Protein AF-A0A1H7VLI2-F1 (afdb_monomer_lite)

Sequence (285 aa):
MLERKILSSAELNAWLTSEIRKIDGCHECKLTWKYRLRDPGQHDGCNWSDLNLQLGEGADLDTAVKAAGEIERRAFKLFNLEDEAPASPQASTMEFHKYVRPRLLSTPVFQLDANLINAKQKLEAVNQLETWRDNGVICLVMSGIAHTEAQAGGGTGAEARRKKAASHIFTINEAGEAEEDDAYSKVEAILWGKATNDNQANDVEVVCEAIKWHAILITNDGGSNSQPGGILGNSKRLSEELGLQVLRPEEAVEFIRNKILERDGFNAQVTALTGKPVPEWTGQD

pLDDT: mean 77.8, std 17.25, range [31.3, 97.0]

Radius of gyration: 24.45 Å; chains: 1; bounding box: 67×46×58 Å

Foldseek 3Di:
DPDAAEDDQVRLQVQLQVQLCVFPLQVVKGKHFDDFDDDPDDDDDGDGDDIDIDGDPRRDPVSSVVSSVVSVLVNQVRHPDDPPPPPPPDVPDPPDPVQADDLAFPDAAAEEALVLLVPVCPDVLSVVVVVCVVVNNYHYAYEPVSLVVLQPDDDDCSVVSPVSSVPGHYDDDDPPPLVPDPQLCVLCCLQPNHDDDPVSSVQSVSLVVCLVRVHAYEDCFCVDPVRCRGDVVSQVVCCVVRVHHYDYSVRVSVVSVVSLVVSLVSQVVVCVVPVDDGPPCRPVD

Secondary structure (DSSP, 8-state):
---PBP--HHHHHHHHHHHHTTSTT-TT-EEEE----S-TTS-S----PPEEEEPPTT--HHHHHHHHHHHHHHHHHHB---S--S----SS--SSTTTSPPSS-SSPPEEEPHHHHTTTT--HHHHHHHHHHHTTSS-EEE-HHHHHHHHH--STTHHHHHHHHHTSEE--PPTTTTTSSHHHHHHHHHHTSS--SHHHHHHHHHHHHHHHTTPEEE--TT-STT-TTSTGGGHHHHHHHH---EE-HHHHHHHHHHHHHHHHHHHHHHHHHH-PPPPTTTT--

Structure (mmCIF, N/CA/C/O backbone):
data_AF-A0A1H7VLI2-F1
#
_entry.id   AF-A0A1H7VLI2-F1
#
loop_
_atom_site.group_PDB
_atom_site.id
_atom_site.type_symbol
_atom_site.label_atom_id
_atom_site.label_alt_id
_atom_site.label_comp_id
_atom_site.label_asym_id
_atom_site.label_entity_id
_atom_site.label_seq_id
_atom_site.pdbx_PDB_ins_code
_atom_site.Cartn_x
_atom_site.Cartn_y
_atom_site.Cartn_z
_atom_site.occupancy
_atom_site.B_iso_or_equiv
_atom_site.auth_seq_id
_atom_site.auth_comp_id
_atom_site.auth_asym_id
_atom_site.auth_atom_id
_atom_site.pdbx_PDB_model_num
ATOM 1 N N . MET A 1 1 ? -32.939 -31.228 23.062 1.00 54.84 1 MET A N 1
ATOM 2 C CA . MET A 1 1 ? -32.290 -30.161 22.272 1.00 54.84 1 MET A CA 1
ATOM 3 C C . MET A 1 1 ? -33.382 -29.488 21.462 1.00 54.84 1 MET A C 1
ATOM 5 O O . MET A 1 1 ? -34.216 -30.211 20.936 1.00 54.84 1 MET A O 1
ATOM 9 N N . LEU A 1 2 ? -33.460 -28.153 21.458 1.00 59.41 2 LEU A N 1
ATOM 10 C CA . LEU A 1 2 ? -34.379 -27.453 20.554 1.00 59.41 2 LEU A CA 1
ATOM 11 C C . LEU A 1 2 ? -33.921 -27.745 19.126 1.00 59.41 2 LEU A C 1
ATOM 13 O O . LEU A 1 2 ? -32.748 -27.557 18.811 1.00 59.41 2 LEU A O 1
ATOM 17 N N . GLU A 1 3 ? -34.822 -28.260 18.301 1.00 71.50 3 GLU A N 1
ATOM 18 C CA . GLU A 1 3 ? -34.533 -28.535 16.900 1.00 71.50 3 GLU A CA 1
ATOM 19 C C . GLU A 1 3 ? -34.343 -27.193 16.180 1.00 71.50 3 GLU A C 1
ATOM 21 O O . GLU A 1 3 ? -35.255 -26.364 16.128 1.00 71.50 3 GLU A O 1
ATOM 26 N N . ARG A 1 4 ? -33.119 -26.932 15.709 1.00 77.38 4 ARG A N 1
ATOM 27 C CA . ARG A 1 4 ? -32.781 -25.699 14.991 1.00 77.38 4 ARG A CA 1
ATOM 28 C C . ARG A 1 4 ? -33.454 -25.707 13.626 1.00 77.38 4 ARG A C 1
ATOM 30 O O . ARG A 1 4 ? -33.400 -26.702 12.906 1.00 77.38 4 ARG A O 1
ATOM 37 N N . LYS A 1 5 ? -34.053 -24.582 13.239 1.00 79.19 5 LYS A N 1
ATOM 38 C CA . LYS A 1 5 ? -34.682 -24.448 11.925 1.00 79.19 5 LYS A CA 1
ATOM 39 C C . LYS A 1 5 ? -33.608 -24.244 10.856 1.00 79.19 5 LYS A C 1
ATOM 41 O O . LYS A 1 5 ? -32.816 -23.310 10.936 1.00 79.19 5 LYS A O 1
ATOM 46 N N . ILE A 1 6 ? -33.615 -25.091 9.833 1.00 73.62 6 ILE A N 1
ATOM 47 C CA . ILE A 1 6 ? -32.758 -24.918 8.659 1.00 73.62 6 ILE A CA 1
ATOM 48 C C . ILE A 1 6 ? -33.330 -23.781 7.811 1.00 73.62 6 ILE A C 1
ATOM 50 O O . ILE A 1 6 ? -34.500 -23.831 7.429 1.00 73.62 6 ILE A O 1
ATOM 54 N N . LEU A 1 7 ? -32.519 -22.758 7.541 1.00 71.88 7 LEU A N 1
ATOM 55 C CA . LEU A 1 7 ? -32.871 -21.648 6.655 1.00 71.88 7 LEU A CA 1
ATOM 56 C C . LEU A 1 7 ? -31.901 -21.564 5.476 1.00 71.88 7 LEU A C 1
ATOM 58 O O . LEU A 1 7 ? -30.697 -21.776 5.618 1.00 71.88 7 LEU A O 1
ATOM 62 N N . SER A 1 8 ? -32.418 -21.176 4.312 1.00 75.44 8 SER A N 1
ATOM 63 C CA . SER A 1 8 ? -31.593 -20.654 3.225 1.00 75.44 8 SER A CA 1
ATOM 64 C C . SER A 1 8 ? -31.010 -19.282 3.591 1.00 75.44 8 SER A C 1
ATOM 66 O O . SER A 1 8 ? -31.530 -18.562 4.445 1.00 75.44 8 SER A O 1
ATOM 68 N N . SER A 1 9 ? -29.948 -18.866 2.895 1.00 73.44 9 SER A N 1
ATOM 69 C CA . SER A 1 9 ? -29.348 -17.536 3.088 1.00 73.44 9 SER A CA 1
ATOM 70 C C . SER A 1 9 ? -30.354 -16.396 2.869 1.00 73.44 9 SER A C 1
ATOM 72 O O . SER A 1 9 ? -30.354 -15.413 3.609 1.00 73.44 9 SER A O 1
ATOM 74 N N . ALA A 1 10 ? -31.250 -16.539 1.887 1.00 79.00 10 ALA A N 1
ATOM 75 C CA . ALA A 1 10 ? -32.292 -15.554 1.620 1.00 79.00 10 ALA A CA 1
ATOM 76 C C . ALA A 1 10 ? -33.285 -15.448 2.787 1.00 79.00 10 ALA A C 1
ATOM 78 O O . ALA A 1 10 ? -33.623 -14.341 3.203 1.00 79.00 10 ALA A O 1
ATOM 79 N N . GLU A 1 11 ? -33.702 -16.582 3.354 1.00 81.88 11 GLU A N 1
ATOM 80 C CA . GLU A 1 11 ? -34.608 -16.614 4.505 1.00 81.88 11 GLU A CA 1
ATOM 81 C C . GLU A 1 11 ? -33.950 -16.061 5.772 1.00 81.88 11 GLU A C 1
ATOM 83 O O . GLU A 1 11 ? -34.589 -15.309 6.509 1.00 81.88 11 GLU A O 1
ATOM 88 N N . LEU A 1 12 ? -32.668 -16.367 6.004 1.00 84.62 12 LEU A N 1
ATOM 89 C CA . LEU A 1 12 ? -31.908 -15.808 7.121 1.00 84.62 12 LEU A CA 1
ATOM 90 C C . LEU A 1 12 ? -31.774 -14.285 6.992 1.00 84.62 12 LEU A C 1
ATOM 92 O O . LEU A 1 12 ? -32.080 -13.560 7.934 1.00 84.62 12 LEU A O 1
ATOM 96 N N . ASN A 1 13 ? -31.386 -13.781 5.820 1.00 87.19 13 ASN A N 1
ATOM 97 C CA . ASN A 1 13 ? -31.258 -12.343 5.574 1.00 87.19 13 ASN A CA 1
ATOM 98 C C . ASN A 1 13 ? -32.596 -11.607 5.693 1.00 87.19 13 ASN A C 1
ATOM 100 O O . ASN A 1 13 ? -32.652 -10.511 6.257 1.00 87.19 13 ASN A O 1
ATOM 104 N N . ALA A 1 14 ? -33.680 -12.214 5.203 1.00 89.19 14 ALA A N 1
ATOM 105 C CA . ALA A 1 14 ? -35.025 -11.680 5.372 1.00 89.19 14 ALA A CA 1
ATOM 106 C C . ALA A 1 14 ? -35.408 -11.609 6.857 1.00 89.19 14 ALA A C 1
ATOM 108 O O . ALA A 1 14 ? -35.919 -10.584 7.308 1.00 89.19 14 ALA A O 1
ATOM 109 N N . TRP A 1 15 ? -35.104 -12.655 7.631 1.00 93.75 15 TRP A N 1
ATOM 110 C CA . TRP A 1 15 ? -35.356 -12.678 9.068 1.00 93.75 15 TRP A CA 1
ATOM 111 C C . TRP A 1 15 ? -34.541 -11.609 9.808 1.00 93.75 15 TRP A C 1
ATOM 113 O O . TRP A 1 15 ? -35.134 -10.780 10.495 1.00 93.75 15 TRP A O 1
ATOM 123 N N . LEU A 1 16 ? -33.222 -11.549 9.600 1.00 91.19 16 LEU A N 1
ATOM 124 C CA . LEU A 1 16 ? -32.324 -10.558 10.212 1.00 91.19 16 LEU A CA 1
ATOM 125 C C . LEU A 1 16 ? -32.785 -9.123 9.932 1.00 91.19 16 LEU A C 1
ATOM 127 O O . LEU A 1 16 ? -32.893 -8.305 10.845 1.00 91.19 16 LEU A O 1
ATOM 131 N N . THR A 1 17 ? -33.122 -8.834 8.673 1.00 93.56 17 THR A N 1
ATOM 132 C CA . THR A 1 17 ? -33.646 -7.525 8.269 1.00 93.56 17 THR A CA 1
ATOM 133 C C . THR A 1 17 ? -35.020 -7.247 8.887 1.00 93.56 17 THR A C 1
ATOM 135 O O . THR A 1 17 ? -35.299 -6.118 9.276 1.00 93.56 17 THR A O 1
ATOM 138 N N . SER A 1 18 ? -35.887 -8.251 9.028 1.00 95.31 18 SER A N 1
ATOM 139 C CA . SER A 1 18 ? -37.180 -8.061 9.695 1.00 95.31 18 SER A CA 1
ATOM 140 C C . SER A 1 18 ? -37.033 -7.779 11.191 1.00 95.31 18 SER A C 1
ATOM 142 O O . SER A 1 18 ? -37.809 -7.002 11.737 1.00 95.31 18 SER A O 1
ATOM 144 N N . GLU A 1 19 ? -36.039 -8.376 11.853 1.00 96.50 19 GLU A N 1
ATOM 145 C CA . GLU A 1 19 ? -35.802 -8.175 13.280 1.00 96.50 19 GLU A CA 1
ATOM 146 C C . GLU A 1 19 ? -35.207 -6.798 13.567 1.00 96.50 19 GLU A C 1
ATOM 148 O O . GLU A 1 19 ? -35.685 -6.125 14.476 1.00 96.50 19 GLU A O 1
ATOM 153 N N . ILE A 1 20 ? -34.229 -6.334 12.775 1.00 92.62 20 ILE A N 1
ATOM 154 C CA . ILE A 1 20 ? -33.605 -5.023 13.023 1.00 92.62 20 ILE A CA 1
ATOM 155 C C . ILE A 1 20 ? -34.607 -3.878 12.834 1.00 92.62 20 ILE A C 1
ATOM 157 O O . ILE A 1 20 ? -34.568 -2.895 13.563 1.00 92.62 20 ILE A O 1
ATOM 161 N N . ARG A 1 21 ? -35.582 -4.039 11.931 1.00 95.38 21 ARG A N 1
ATOM 162 C CA . ARG A 1 21 ? -36.627 -3.037 11.667 1.00 95.38 21 ARG A CA 1
ATOM 163 C C . ARG A 1 21 ? -37.686 -2.915 12.760 1.00 95.38 21 ARG A C 1
ATOM 165 O O . ARG A 1 21 ? -38.437 -1.940 12.764 1.00 95.38 21 ARG A O 1
ATOM 172 N N . LYS A 1 22 ? -37.757 -3.889 13.676 1.00 95.12 22 LYS A N 1
ATOM 173 C CA . LYS A 1 22 ? -38.629 -3.833 14.863 1.00 95.12 22 LYS A CA 1
ATOM 174 C C . LYS A 1 22 ? -38.063 -2.931 15.958 1.00 95.12 22 LYS A C 1
ATOM 176 O O . LYS A 1 22 ? -38.782 -2.622 16.902 1.00 95.12 22 LYS A O 1
ATOM 181 N N . ILE A 1 23 ? -36.793 -2.548 15.852 1.00 93.44 23 ILE A N 1
ATOM 182 C CA . ILE A 1 23 ? -36.127 -1.667 16.807 1.00 93.44 23 ILE A CA 1
ATOM 183 C C . ILE A 1 23 ? -36.492 -0.224 16.470 1.00 93.44 23 ILE A C 1
ATOM 185 O O . ILE A 1 23 ? -36.466 0.173 15.301 1.00 93.44 23 ILE A O 1
ATOM 189 N N . ASP A 1 24 ? -36.857 0.541 17.495 1.00 91.56 24 ASP A N 1
ATOM 190 C CA . ASP A 1 24 ? -37.207 1.951 17.350 1.00 91.56 24 ASP A CA 1
ATOM 191 C C . ASP A 1 24 ? -36.040 2.731 16.725 1.00 91.56 24 ASP A C 1
ATOM 193 O O . ASP A 1 24 ? -34.877 2.516 17.074 1.00 91.56 24 ASP A O 1
ATOM 197 N N . GLY A 1 25 ? -36.334 3.564 15.726 1.00 89.69 25 GLY A N 1
ATOM 198 C CA . GLY A 1 25 ? -35.312 4.283 14.958 1.00 89.69 25 GLY A CA 1
ATOM 199 C C . GLY A 1 25 ? -34.512 3.440 13.950 1.00 89.69 25 GLY A C 1
ATOM 200 O O . GLY A 1 25 ? -33.612 3.968 13.308 1.00 89.69 25 GLY A O 1
ATOM 201 N N . CYS A 1 26 ? -34.826 2.151 13.759 1.00 90.50 26 CYS A N 1
ATOM 202 C CA . CYS A 1 26 ? -34.131 1.268 12.805 1.00 90.50 26 CYS A CA 1
ATOM 203 C C . CYS A 1 26 ? -35.024 0.763 11.656 1.00 90.50 26 CYS A C 1
ATOM 205 O O . CYS A 1 26 ? -34.702 -0.230 11.003 1.00 90.50 26 CYS A O 1
ATOM 207 N N . HIS A 1 27 ? -36.154 1.419 11.384 1.00 93.38 27 HIS A N 1
ATOM 208 C CA . HIS A 1 27 ? -37.167 0.942 10.425 1.00 93.38 27 HIS A CA 1
ATOM 209 C C . HIS A 1 27 ? -36.656 0.815 8.982 1.00 93.38 27 HIS A C 1
ATOM 211 O O . HIS A 1 27 ? -37.140 -0.020 8.215 1.00 93.38 27 HIS A O 1
ATOM 217 N N . GLU A 1 28 ? -35.651 1.612 8.630 1.00 91.62 28 GLU A N 1
ATOM 218 C CA . GLU A 1 28 ? -34.987 1.581 7.327 1.00 91.62 28 GLU A CA 1
ATOM 219 C C . GLU A 1 28 ? -33.667 0.798 7.340 1.00 91.62 28 GLU A C 1
ATOM 221 O O . GLU A 1 28 ? -33.091 0.542 6.281 1.00 91.62 28 GLU A O 1
ATOM 226 N N . CYS A 1 29 ? -33.207 0.347 8.511 1.00 89.94 29 CYS A N 1
ATOM 227 C CA . CYS A 1 29 ? -31.996 -0.453 8.611 1.00 89.94 29 CYS A CA 1
ATOM 228 C C . CYS A 1 29 ? -32.158 -1.785 7.872 1.00 89.94 29 CYS A C 1
ATOM 230 O O . CYS A 1 29 ? -33.244 -2.378 7.771 1.00 89.94 29 CYS A O 1
ATOM 232 N N . LYS A 1 30 ? -31.032 -2.283 7.370 1.00 92.38 30 LYS A N 1
ATOM 233 C CA . LYS A 1 30 ? -30.931 -3.590 6.735 1.00 92.38 30 LYS A CA 1
ATOM 234 C C . LYS A 1 30 ? -29.785 -4.357 7.371 1.00 92.38 30 LYS A C 1
ATOM 236 O O . LYS A 1 30 ? -28.648 -3.897 7.381 1.00 92.38 30 LYS A O 1
ATOM 241 N N . LEU A 1 31 ? -30.097 -5.538 7.890 1.00 88.44 31 LEU A N 1
ATOM 242 C CA . LEU A 1 31 ? -29.123 -6.432 8.498 1.00 88.44 31 LEU A CA 1
ATOM 243 C C . LEU A 1 31 ? -29.010 -7.677 7.627 1.00 88.44 31 LEU A C 1
ATOM 245 O O . LEU A 1 31 ? -29.985 -8.399 7.419 1.00 88.44 31 LEU A O 1
ATOM 249 N N . THR A 1 32 ? -27.821 -7.889 7.079 1.00 86.62 32 THR A N 1
ATOM 250 C CA . THR A 1 32 ? -27.519 -8.999 6.172 1.00 86.62 32 THR A CA 1
ATOM 251 C C . THR A 1 32 ? -26.293 -9.745 6.650 1.00 86.62 32 THR A C 1
ATOM 253 O O . THR A 1 32 ? -25.378 -9.144 7.195 1.00 86.62 32 THR A O 1
ATOM 256 N N . TRP A 1 33 ? -26.250 -11.042 6.406 1.00 81.69 33 TRP A N 1
ATOM 257 C CA . TRP A 1 33 ? -25.068 -11.862 6.599 1.00 81.69 33 TRP A CA 1
ATOM 258 C C . TRP A 1 33 ? -24.247 -11.859 5.306 1.00 81.69 33 TRP A C 1
ATOM 260 O O . TRP A 1 33 ? -24.781 -12.191 4.241 1.00 81.69 33 TRP A O 1
ATOM 270 N N . LYS A 1 34 ? -22.975 -11.445 5.359 1.00 63.56 34 LYS A N 1
ATOM 271 C CA . LYS A 1 34 ? -22.103 -11.417 4.174 1.00 63.56 34 LYS A CA 1
ATOM 272 C C . LYS A 1 34 ? -21.286 -12.714 4.097 1.00 63.56 34 LYS A C 1
ATOM 274 O O . LYS A 1 34 ? -20.601 -13.055 5.047 1.00 63.56 34 LYS A O 1
ATOM 279 N N . TYR A 1 35 ? -21.342 -13.352 2.925 1.00 51.31 35 TYR A N 1
ATOM 280 C CA . TYR A 1 35 ? -20.516 -14.463 2.418 1.00 51.31 35 TYR A CA 1
ATOM 281 C C . TYR A 1 35 ? -20.670 -15.883 2.996 1.00 51.31 35 TYR A C 1
ATOM 283 O O . TYR A 1 35 ? -20.994 -16.117 4.155 1.00 51.31 35 TYR A O 1
ATOM 291 N N . ARG A 1 36 ? -20.394 -16.830 2.087 1.00 44.16 36 ARG A N 1
ATOM 292 C CA . ARG A 1 36 ? -20.204 -18.277 2.241 1.00 44.16 36 ARG A CA 1
ATOM 293 C C . ARG A 1 36 ? -18.863 -18.578 1.555 1.00 44.16 36 ARG A C 1
ATOM 295 O O . ARG A 1 36 ? -18.740 -18.252 0.374 1.00 44.16 36 ARG A O 1
ATOM 302 N N . LEU A 1 37 ? -17.869 -19.151 2.240 1.00 31.30 37 LEU A N 1
ATOM 303 C CA . LEU A 1 37 ? -16.636 -19.614 1.583 1.00 31.30 37 LEU A CA 1
ATOM 304 C C . LEU A 1 37 ? -16.699 -21.128 1.290 1.00 31.30 37 LEU A C 1
ATOM 306 O O . LEU A 1 37 ? -16.617 -21.939 2.198 1.00 31.30 37 LEU A O 1
ATOM 310 N N . ARG A 1 38 ? -16.836 -21.403 -0.019 1.00 35.38 38 ARG A N 1
ATOM 311 C CA . ARG A 1 38 ? -16.518 -22.569 -0.885 1.00 35.38 38 ARG A CA 1
ATOM 312 C C . ARG A 1 38 ? -17.050 -24.002 -0.633 1.00 35.38 38 ARG A C 1
ATOM 314 O O . ARG A 1 38 ? -17.116 -24.505 0.472 1.00 35.38 38 ARG A O 1
ATOM 321 N N . ASP A 1 39 ? -17.372 -24.585 -1.798 1.00 32.56 39 ASP A N 1
ATOM 322 C CA . ASP A 1 39 ? -17.581 -25.961 -2.296 1.00 32.56 39 ASP A CA 1
ATOM 323 C C . ASP A 1 39 ? -18.177 -27.073 -1.395 1.00 32.56 39 ASP A C 1
ATOM 325 O O . ASP A 1 39 ? -17.632 -27.383 -0.339 1.00 32.56 39 ASP A O 1
ATOM 329 N N . PRO A 1 40 ? -19.245 -27.780 -1.836 1.00 41.12 40 PRO A N 1
ATOM 330 C CA . PRO A 1 40 ? -20.029 -28.722 -1.026 1.00 41.12 40 PRO A CA 1
ATOM 331 C C . PRO A 1 40 ? -19.365 -30.101 -0.826 1.00 41.12 40 PRO A C 1
ATOM 333 O O . PRO A 1 40 ? -20.058 -31.086 -0.583 1.00 41.12 40 PRO A O 1
ATOM 336 N N . GLY A 1 41 ? -18.043 -30.202 -0.989 1.00 42.38 41 GLY A N 1
ATOM 337 C CA . GLY A 1 41 ? -17.390 -31.471 -1.299 1.00 42.38 41 GLY A CA 1
ATOM 338 C C . GLY A 1 41 ? -16.652 -32.198 -0.177 1.00 42.38 41 GLY A C 1
ATOM 339 O O . GLY A 1 41 ? -16.568 -33.420 -0.272 1.00 42.38 41 GLY A O 1
ATOM 340 N N . GLN A 1 42 ? -16.050 -31.524 0.817 1.00 35.47 42 GLN A N 1
ATOM 341 C CA . GLN A 1 42 ? -14.934 -32.188 1.521 1.00 35.47 42 GLN A CA 1
ATOM 342 C C . GLN A 1 42 ? -14.833 -32.144 3.049 1.00 35.47 42 GLN A C 1
ATOM 344 O O . GLN A 1 42 ? -14.184 -33.053 3.556 1.00 35.47 42 GLN A O 1
ATOM 349 N N . HIS A 1 43 ? -15.459 -31.246 3.818 1.00 35.19 43 HIS A N 1
ATOM 350 C CA . HIS A 1 43 ? -15.280 -31.264 5.284 1.00 35.19 43 HIS A CA 1
ATOM 351 C C . HIS A 1 43 ? -16.508 -30.753 6.061 1.00 35.19 43 HIS A C 1
ATOM 353 O O . HIS A 1 43 ? -17.091 -29.734 5.699 1.00 35.19 43 HIS A O 1
ATOM 359 N N . ASP A 1 44 ? -16.873 -31.460 7.139 1.00 42.34 44 ASP A N 1
ATOM 360 C CA . ASP A 1 44 ? -17.876 -31.046 8.132 1.00 42.34 44 ASP A CA 1
ATOM 361 C C . ASP A 1 44 ? -17.284 -29.946 9.034 1.00 42.34 44 ASP A C 1
ATOM 363 O O . ASP A 1 44 ? -16.642 -30.230 10.045 1.00 42.34 44 ASP A O 1
ATOM 367 N N . GLY A 1 45 ? -17.450 -28.686 8.631 1.00 33.84 45 GLY A N 1
ATOM 368 C CA . GLY A 1 45 ? -17.078 -27.503 9.414 1.00 33.84 45 GLY A CA 1
ATOM 369 C C . GLY A 1 45 ? -17.002 -26.252 8.538 1.00 33.84 45 GLY A C 1
ATOM 370 O O . GLY A 1 45 ? -16.241 -26.212 7.572 1.00 33.84 45 GLY A O 1
ATOM 371 N N . CYS A 1 46 ? -17.804 -25.236 8.845 1.00 36.41 46 CYS A N 1
ATOM 372 C CA . CYS A 1 46 ? -17.969 -24.026 8.049 1.00 36.41 46 CYS A CA 1
ATOM 373 C C . CYS A 1 46 ? -17.358 -22.800 8.746 1.00 36.41 46 CYS A C 1
ATOM 375 O O . CYS A 1 46 ? -17.760 -22.412 9.837 1.00 36.41 46 CYS A O 1
ATOM 377 N N . ASN A 1 47 ? -16.463 -22.095 8.052 1.00 35.66 47 ASN A N 1
ATOM 378 C CA . ASN A 1 47 ? -16.002 -20.768 8.468 1.00 35.66 47 ASN A CA 1
ATOM 379 C C . ASN A 1 47 ? -16.978 -19.687 7.954 1.00 35.66 47 ASN A C 1
ATOM 381 O O . ASN A 1 47 ? -17.179 -19.557 6.742 1.00 35.66 47 ASN A O 1
ATOM 385 N N . TRP A 1 48 ? -17.566 -18.898 8.862 1.00 51.00 48 TRP A N 1
ATOM 386 C CA . TRP A 1 48 ? -18.564 -17.849 8.576 1.00 51.00 48 TRP A CA 1
ATOM 387 C C . TRP A 1 48 ? -18.027 -16.444 8.926 1.00 51.00 48 TRP A C 1
ATOM 389 O O . TRP A 1 48 ? -17.351 -16.292 9.939 1.00 51.00 48 TRP A O 1
ATOM 399 N N . SER A 1 49 ? -18.327 -15.414 8.116 1.00 53.81 49 SER A N 1
ATOM 400 C CA . SER A 1 49 ? -17.922 -14.006 8.350 1.00 53.81 49 SER A CA 1
ATOM 401 C C . SER A 1 49 ? -19.026 -13.118 8.950 1.00 53.81 49 SER A C 1
ATOM 403 O O . SER A 1 49 ? -20.193 -13.499 8.942 1.00 53.81 49 SER A O 1
ATOM 405 N N . ASP A 1 50 ? -18.630 -11.932 9.435 1.00 63.59 50 ASP A N 1
ATOM 406 C CA . ASP A 1 50 ? -19.422 -10.954 10.203 1.00 63.59 50 ASP A CA 1
ATOM 407 C C . ASP A 1 50 ? -20.740 -10.464 9.554 1.00 63.59 50 ASP A C 1
ATOM 409 O O . ASP A 1 50 ? -20.917 -10.420 8.328 1.00 63.59 50 ASP A O 1
ATOM 413 N N . LEU A 1 51 ? -21.656 -9.985 10.408 1.00 76.44 51 LEU A N 1
ATOM 414 C CA . LEU A 1 51 ? -22.868 -9.258 10.021 1.00 76.44 51 LEU A CA 1
ATOM 415 C C . LEU A 1 51 ? -22.564 -7.929 9.311 1.00 76.44 51 LEU A C 1
ATOM 417 O O . LEU A 1 51 ? -21.775 -7.103 9.762 1.00 76.44 51 LEU A O 1
ATOM 421 N N . ASN A 1 52 ? -23.304 -7.670 8.238 1.00 82.69 52 ASN A N 1
ATOM 422 C CA . ASN A 1 52 ? -23.322 -6.408 7.515 1.00 82.69 52 ASN A CA 1
ATOM 423 C C . ASN A 1 52 ? -24.594 -5.620 7.861 1.00 82.69 52 ASN A C 1
ATOM 425 O O . ASN A 1 52 ? -25.691 -5.950 7.392 1.00 82.69 52 ASN A O 1
ATOM 429 N N . LEU A 1 53 ? -24.424 -4.570 8.666 1.00 86.38 53 LEU A N 1
ATOM 430 C CA . LEU A 1 53 ? -25.463 -3.610 9.031 1.00 86.38 53 LEU A CA 1
ATOM 431 C C . LEU A 1 53 ? -25.390 -2.384 8.113 1.00 86.38 53 LEU A C 1
ATOM 433 O O . LEU A 1 53 ? -24.387 -1.676 8.084 1.00 86.38 53 LEU A O 1
ATOM 437 N N . GLN A 1 54 ? -26.475 -2.115 7.397 1.00 87.50 54 GLN A N 1
ATOM 438 C CA . GLN A 1 54 ? -26.699 -0.866 6.676 1.00 87.50 54 GLN A CA 1
ATOM 439 C C . GLN A 1 54 ? -27.691 -0.024 7.474 1.00 87.50 54 GLN A C 1
ATOM 441 O O . GLN A 1 54 ? -28.794 -0.488 7.779 1.00 87.50 54 GLN A O 1
ATOM 446 N N . LEU A 1 55 ? -27.284 1.194 7.825 1.00 84.12 55 LEU A N 1
ATOM 447 C CA . LEU A 1 55 ? -28.126 2.138 8.549 1.00 84.12 55 LEU A CA 1
ATOM 448 C C . LEU A 1 55 ? -29.130 2.807 7.610 1.00 84.12 55 LEU A C 1
ATOM 450 O O . LEU A 1 55 ? -28.799 3.128 6.469 1.00 84.12 55 LEU A O 1
ATOM 454 N N . GLY A 1 56 ? -30.342 3.005 8.118 1.00 83.44 56 GLY A N 1
ATOM 455 C CA . GLY A 1 56 ? -31.361 3.843 7.495 1.00 83.44 56 GLY A CA 1
ATOM 456 C C . GLY A 1 56 ? -31.151 5.332 7.773 1.00 83.44 56 GLY A C 1
ATOM 457 O O . GLY A 1 56 ? -30.317 5.699 8.607 1.00 83.44 56 GLY A O 1
ATOM 458 N N . GLU A 1 57 ? -31.916 6.193 7.102 1.00 82.50 57 GLU A N 1
ATOM 459 C CA . GLU A 1 57 ? -31.829 7.635 7.330 1.00 82.50 57 GLU A CA 1
ATOM 460 C C . GLU A 1 57 ? -32.296 7.973 8.757 1.00 82.50 57 GLU A C 1
ATOM 462 O O . GLU A 1 57 ? -33.353 7.539 9.211 1.00 82.50 57 GLU A O 1
ATOM 467 N N . GLY A 1 58 ? -31.466 8.705 9.509 1.00 80.88 58 GLY A N 1
ATOM 468 C CA . GLY A 1 58 ? -31.762 9.076 10.898 1.00 80.88 58 GLY A CA 1
ATOM 469 C C . GLY A 1 58 ? -31.603 7.954 11.933 1.00 80.88 58 GLY A C 1
ATOM 470 O O . GLY A 1 58 ? -31.911 8.180 13.103 1.00 80.88 58 GLY A O 1
ATOM 471 N N . ALA A 1 59 ? -31.106 6.774 11.546 1.00 83.81 59 ALA A N 1
ATOM 472 C CA . ALA A 1 59 ? -30.845 5.694 12.490 1.00 83.81 59 ALA A CA 1
ATOM 473 C C . ALA A 1 59 ? -29.649 6.011 13.404 1.00 83.81 59 ALA A C 1
ATOM 475 O O . ALA A 1 59 ? -28.559 6.350 12.935 1.00 83.81 59 ALA A O 1
ATOM 476 N N . ASP A 1 60 ? -29.836 5.842 14.714 1.00 89.06 60 ASP A N 1
ATOM 477 C CA . ASP A 1 60 ? -28.750 5.944 15.687 1.00 89.06 60 ASP A CA 1
ATOM 478 C C . ASP A 1 60 ? -27.816 4.727 15.582 1.00 89.06 60 ASP A C 1
ATOM 480 O O . ASP A 1 60 ? -28.231 3.575 15.749 1.00 89.06 60 ASP A O 1
ATOM 484 N N . LEU A 1 61 ? -26.536 4.986 15.302 1.00 74.75 61 LEU A N 1
ATOM 485 C CA . LEU A 1 61 ? -25.536 3.945 15.059 1.00 74.75 61 LEU A CA 1
ATOM 486 C C . LEU A 1 61 ? -25.346 3.032 16.279 1.00 74.75 61 LEU A C 1
ATOM 488 O O . LEU A 1 61 ? -25.230 1.819 16.110 1.00 74.75 61 LEU A O 1
ATOM 492 N N . ASP A 1 62 ? -25.311 3.584 17.493 1.00 76.25 62 ASP A N 1
ATOM 493 C CA . ASP A 1 62 ? -25.067 2.802 18.712 1.00 76.25 62 ASP A CA 1
ATOM 494 C C . ASP A 1 62 ? -26.239 1.854 19.003 1.00 76.25 62 ASP A C 1
ATOM 496 O O . ASP A 1 62 ? -26.046 0.657 19.243 1.00 76.25 62 ASP A O 1
ATOM 500 N N . THR A 1 63 ? -27.463 2.364 18.877 1.00 78.75 63 THR A N 1
ATOM 501 C CA . THR A 1 63 ? -28.702 1.596 19.018 1.00 78.75 63 THR A CA 1
ATOM 502 C C . THR A 1 63 ? -28.775 0.474 17.982 1.00 78.75 63 THR A C 1
ATOM 504 O O . THR A 1 63 ? -29.011 -0.685 18.337 1.00 78.75 63 THR A O 1
ATOM 507 N N . ALA A 1 64 ? -28.501 0.778 16.710 1.00 78.81 64 ALA A N 1
ATOM 508 C CA . ALA A 1 64 ? -28.560 -0.201 15.628 1.00 78.81 64 ALA A CA 1
ATOM 509 C C . ALA A 1 64 ? -27.489 -1.299 15.765 1.00 78.81 64 ALA A C 1
ATOM 511 O O . ALA A 1 64 ? -27.772 -2.477 15.534 1.00 78.81 64 ALA A O 1
ATOM 512 N N . VAL A 1 65 ? -26.270 -0.947 16.190 1.00 76.31 65 VAL A N 1
ATOM 513 C CA . VAL A 1 65 ? -25.178 -1.910 16.414 1.00 76.31 65 VAL A CA 1
ATOM 514 C C . VAL A 1 65 ? -25.478 -2.832 17.596 1.00 76.31 65 VAL A C 1
ATOM 516 O O . VAL A 1 65 ? -25.287 -4.046 17.483 1.00 76.31 65 VAL A O 1
ATOM 519 N N . LYS A 1 66 ? -25.980 -2.292 18.714 1.00 81.12 66 LYS A N 1
ATOM 520 C CA . LYS A 1 66 ? -26.380 -3.099 19.880 1.00 81.12 66 LYS A CA 1
ATOM 521 C C . LYS A 1 66 ? -27.484 -4.087 19.517 1.00 81.12 66 LYS A C 1
ATOM 523 O O . LYS A 1 66 ? -27.366 -5.277 19.815 1.00 81.12 66 LYS A O 1
ATOM 528 N N . ALA A 1 67 ? -28.508 -3.613 18.812 1.00 84.81 67 ALA A N 1
ATOM 529 C CA . ALA A 1 67 ? -29.601 -4.455 18.355 1.00 84.81 67 ALA A CA 1
ATOM 530 C C . ALA A 1 67 ? -29.140 -5.552 17.385 1.00 84.81 67 ALA A C 1
ATOM 532 O O . ALA A 1 67 ? -29.543 -6.706 17.533 1.00 84.81 67 ALA A O 1
ATOM 533 N N . ALA A 1 68 ? -28.262 -5.230 16.429 1.00 83.31 68 ALA A N 1
ATOM 534 C CA . ALA A 1 68 ? -27.719 -6.212 15.495 1.00 83.31 68 ALA A CA 1
ATOM 535 C C . ALA A 1 68 ? -27.027 -7.381 16.223 1.00 83.31 68 ALA A C 1
ATOM 537 O O . ALA A 1 68 ? -27.306 -8.537 15.907 1.00 83.31 68 ALA A O 1
ATOM 538 N N . GLY A 1 69 ? -26.218 -7.104 17.254 1.00 79.81 69 GLY A N 1
ATOM 539 C CA . GLY A 1 69 ? -25.552 -8.146 18.052 1.00 79.81 69 GLY A CA 1
ATOM 540 C C . GLY A 1 69 ? -26.495 -8.975 18.941 1.00 79.81 69 GLY A C 1
ATOM 541 O O . GLY A 1 69 ? -26.208 -10.122 19.290 1.00 79.81 69 GLY A O 1
ATOM 542 N N . GLU A 1 70 ? -27.650 -8.441 19.341 1.00 84.25 70 GLU A N 1
ATOM 543 C CA . GLU A 1 70 ? -28.686 -9.229 20.029 1.00 84.25 70 GLU A CA 1
ATOM 544 C C . GLU A 1 70 ? -29.451 -10.144 19.072 1.00 84.25 70 GLU A C 1
ATOM 546 O O . GLU A 1 70 ? -29.708 -11.310 19.391 1.00 84.25 70 GLU A O 1
ATOM 551 N N . ILE A 1 71 ? -29.783 -9.630 17.889 1.00 87.25 71 ILE A N 1
ATOM 552 C CA . ILE A 1 71 ? -30.443 -10.379 16.818 1.00 87.25 71 ILE A CA 1
ATOM 553 C C . ILE A 1 71 ? -29.552 -11.535 16.359 1.00 87.25 71 ILE A C 1
ATOM 555 O O . ILE A 1 71 ? -30.037 -12.657 16.214 1.00 87.25 71 ILE A O 1
ATOM 559 N N . GLU A 1 72 ? -28.250 -11.294 16.224 1.00 85.31 72 GLU A N 1
ATOM 560 C CA . GLU A 1 72 ? -27.241 -12.313 15.934 1.00 85.31 72 GLU A CA 1
ATOM 561 C C . GLU A 1 72 ? -27.277 -13.468 16.938 1.00 85.31 72 GLU A C 1
ATOM 563 O O . GLU A 1 72 ? -27.485 -14.627 16.577 1.00 85.31 72 GLU A O 1
ATOM 568 N N . ARG A 1 73 ? -27.165 -13.151 18.234 1.00 82.25 73 ARG A N 1
ATOM 569 C CA . ARG A 1 73 ? -27.189 -14.149 19.314 1.00 82.25 73 ARG A CA 1
ATOM 570 C C . ARG A 1 73 ? -28.488 -14.953 19.340 1.00 82.25 73 ARG A C 1
ATOM 572 O O . ARG A 1 73 ? -28.488 -16.107 19.768 1.00 82.25 73 ARG A O 1
ATOM 579 N N . ARG A 1 74 ? -29.604 -14.360 18.904 1.00 87.50 74 ARG A N 1
ATOM 580 C CA . ARG A 1 74 ? -30.885 -15.063 18.740 1.00 87.50 74 ARG A CA 1
ATOM 581 C C . ARG A 1 74 ? -30.874 -15.969 17.509 1.00 87.50 74 ARG A C 1
ATOM 583 O O . ARG A 1 74 ? -31.345 -17.098 17.618 1.00 87.50 74 ARG A O 1
ATOM 590 N N . ALA A 1 75 ? -30.305 -15.523 16.390 1.00 84.12 75 ALA A N 1
ATOM 591 C CA . ALA A 1 75 ? -30.167 -16.326 15.177 1.00 84.12 75 ALA A CA 1
ATOM 592 C C . ALA A 1 75 ? -29.397 -17.632 15.448 1.00 84.12 75 ALA A C 1
ATOM 594 O O . ALA A 1 75 ? -29.884 -18.701 15.086 1.00 84.12 75 ALA A O 1
ATOM 595 N N . PHE A 1 76 ? -28.280 -17.568 16.187 1.00 79.50 76 PHE A N 1
ATOM 596 C CA . PHE A 1 76 ? -27.470 -18.743 16.565 1.00 79.50 76 PHE A CA 1
ATOM 597 C C . PHE A 1 76 ? -28.222 -19.788 17.401 1.00 79.50 76 PHE A C 1
ATOM 599 O O . PHE A 1 76 ? -27.883 -20.969 17.379 1.00 79.50 76 PHE A O 1
ATOM 606 N N . LYS A 1 77 ? -29.250 -19.372 18.150 1.00 81.38 77 LYS A N 1
ATOM 607 C CA . LYS A 1 77 ? -30.081 -20.286 18.951 1.00 81.38 77 LYS A CA 1
ATOM 608 C C . LYS A 1 77 ? -31.218 -20.909 18.147 1.00 81.38 77 LYS A C 1
ATOM 610 O O . LYS A 1 77 ? -31.682 -21.989 18.499 1.00 81.38 77 LYS A O 1
ATOM 615 N N . LEU A 1 78 ? -31.711 -20.201 17.131 1.00 81.69 78 LEU A N 1
ATOM 616 C CA . LEU A 1 78 ? -32.922 -20.561 16.393 1.00 81.69 78 LEU A CA 1
ATOM 617 C C . LEU A 1 78 ? -32.634 -21.321 15.098 1.00 81.69 78 LEU A C 1
ATOM 619 O O . LEU A 1 78 ? -33.469 -22.123 14.675 1.00 81.69 78 LEU A O 1
ATOM 623 N N . PHE A 1 79 ? -31.486 -21.072 14.468 1.00 81.81 79 PHE A N 1
ATOM 624 C CA . PHE A 1 79 ? -31.186 -21.555 13.123 1.00 81.81 79 PHE A CA 1
ATOM 625 C C . PHE A 1 79 ? -29.962 -22.459 13.086 1.00 81.81 79 PHE A C 1
ATOM 627 O O . PHE A 1 79 ? -29.187 -22.510 14.036 1.00 81.81 79 PHE A O 1
ATOM 634 N N . ASN A 1 80 ? -29.798 -23.180 11.978 1.00 67.50 80 ASN A N 1
ATOM 635 C CA . ASN A 1 80 ? -28.677 -24.079 11.685 1.00 67.50 80 ASN A CA 1
ATOM 636 C C . ASN A 1 80 ? -27.344 -23.341 11.432 1.00 67.50 80 ASN A C 1
ATOM 638 O O . ASN A 1 80 ? -26.631 -23.640 10.478 1.00 67.50 80 ASN A O 1
ATOM 642 N N . LEU A 1 81 ? -27.024 -22.364 12.273 1.00 67.31 81 LEU A N 1
ATOM 643 C CA . LEU A 1 81 ? -25.695 -21.770 12.373 1.00 67.31 81 LEU A CA 1
ATOM 644 C C . LEU A 1 81 ? -24.857 -22.715 13.255 1.00 67.31 81 LEU A C 1
ATOM 646 O O . LEU A 1 81 ? -25.412 -23.290 14.196 1.00 67.31 81 LEU A O 1
ATOM 650 N N . GLU A 1 82 ? -23.589 -22.972 12.921 1.00 58.34 82 GLU A N 1
ATOM 651 C CA . GLU A 1 82 ? -22.769 -23.967 13.637 1.00 58.34 82 GLU A CA 1
ATOM 652 C C . GLU A 1 82 ? -22.676 -23.693 15.149 1.00 58.34 82 GLU A C 1
ATOM 654 O O . GLU A 1 82 ? -22.829 -22.568 15.620 1.00 58.34 82 GLU A O 1
ATOM 659 N N . ASP A 1 83 ? -22.501 -24.773 15.919 1.00 45.12 83 ASP A N 1
ATOM 660 C CA . ASP A 1 83 ? -22.590 -24.823 17.386 1.00 45.12 83 ASP A CA 1
ATOM 661 C C . ASP A 1 83 ? -21.428 -24.169 18.139 1.00 45.12 83 ASP A C 1
ATOM 663 O O . ASP A 1 83 ? -21.456 -24.109 19.371 1.00 45.12 83 ASP A O 1
ATOM 667 N N . GLU A 1 84 ? -20.453 -23.601 17.435 1.00 43.09 84 GLU A N 1
ATOM 668 C CA . GLU A 1 84 ? -19.607 -22.597 18.058 1.00 43.09 84 GLU A CA 1
ATOM 669 C C . GLU A 1 84 ? -20.434 -21.322 18.212 1.00 43.09 84 GLU A C 1
ATOM 671 O O . GLU A 1 84 ? -20.362 -20.380 17.426 1.00 43.09 84 GLU A O 1
ATOM 676 N N . ALA A 1 85 ? -21.242 -21.288 19.281 1.00 43.22 85 ALA A N 1
ATOM 677 C CA . ALA A 1 85 ? -21.565 -20.020 19.907 1.00 43.22 85 ALA A CA 1
ATOM 678 C C . ALA A 1 85 ? -20.240 -19.250 19.978 1.00 43.22 85 ALA A C 1
ATOM 680 O O . ALA A 1 85 ? -19.285 -19.826 20.519 1.00 43.22 85 ALA A O 1
ATOM 681 N N . PRO A 1 86 ? -20.145 -18.018 19.427 1.00 44.25 86 PRO A N 1
ATOM 682 C CA . PRO A 1 86 ? -18.929 -17.230 19.574 1.00 44.25 86 PRO A CA 1
ATOM 683 C C . PRO A 1 86 ? -18.592 -17.308 21.047 1.00 44.25 86 PRO A C 1
ATOM 685 O O . PRO A 1 86 ? -19.512 -17.096 21.850 1.00 44.25 86 PRO A O 1
ATOM 688 N N . ALA A 1 87 ? -17.369 -17.765 21.358 1.00 36.81 87 ALA A N 1
ATOM 689 C CA . ALA A 1 87 ? -16.946 -18.099 22.711 1.00 36.81 87 ALA A CA 1
ATOM 690 C C . ALA A 1 87 ? -17.668 -17.152 23.661 1.00 36.81 87 ALA A C 1
ATOM 692 O O . ALA A 1 87 ? -17.494 -15.936 23.519 1.00 36.81 87 ALA A O 1
ATOM 693 N N . SER A 1 88 ? -18.584 -17.693 24.495 1.00 37.44 88 SER A N 1
ATOM 694 C CA . SER A 1 88 ? -19.355 -16.899 25.466 1.00 37.44 88 SER A CA 1
ATOM 695 C C . SER A 1 88 ? -18.393 -15.860 25.981 1.00 37.44 88 SER A C 1
ATOM 697 O O . SER A 1 88 ? -17.327 -16.346 26.371 1.00 37.44 88 SER A O 1
ATOM 699 N N . PRO A 1 89 ? -18.665 -14.538 25.891 1.00 40.62 89 PRO A N 1
ATOM 700 C CA . PRO A 1 89 ? -17.652 -13.546 26.172 1.00 40.62 89 PRO A CA 1
ATOM 701 C C . PRO A 1 89 ? -17.163 -13.895 27.556 1.00 40.62 89 PRO A C 1
ATOM 703 O O . PRO A 1 89 ? -17.816 -13.630 28.567 1.00 40.62 89 PRO A O 1
ATOM 706 N N . GLN A 1 90 ? -16.009 -14.558 27.596 1.00 36.38 90 GLN A N 1
ATOM 707 C CA . GLN A 1 90 ? -15.197 -14.532 28.761 1.00 36.38 90 GLN A CA 1
ATOM 708 C C . GLN A 1 90 ? -15.109 -13.029 28.996 1.00 36.38 90 GLN A C 1
ATOM 710 O O . GLN A 1 90 ? -15.077 -12.221 28.055 1.00 36.38 90 GLN A O 1
ATOM 715 N N . ALA A 1 91 ? -15.031 -12.614 30.241 1.00 38.81 91 ALA A N 1
ATOM 716 C CA . ALA A 1 91 ? -14.485 -11.300 30.512 1.00 38.81 91 ALA A CA 1
ATOM 717 C C . ALA A 1 91 ? -13.005 -11.202 30.029 1.00 38.81 91 ALA A C 1
ATOM 719 O O . ALA A 1 91 ? -12.188 -10.556 30.664 1.00 38.81 91 ALA A O 1
ATOM 720 N N . SER A 1 92 ? -12.631 -11.869 28.929 1.00 34.56 92 SER A N 1
ATOM 721 C CA . SER A 1 92 ? -11.548 -11.566 28.028 1.00 34.56 92 SER A CA 1
ATOM 722 C C . SER A 1 92 ? -12.034 -10.428 27.137 1.00 34.56 92 SER A C 1
ATOM 724 O O . SER A 1 92 ? -12.755 -10.642 26.166 1.00 34.56 92 SER A O 1
ATOM 726 N N . THR A 1 93 ? -11.682 -9.200 27.499 1.00 38.16 93 THR A N 1
ATOM 727 C CA . THR A 1 93 ? -11.160 -8.256 26.501 1.00 38.16 93 THR A CA 1
ATOM 728 C C . THR A 1 93 ? -11.925 -8.120 25.167 1.00 38.16 93 THR A C 1
ATOM 730 O O . THR A 1 93 ? -11.330 -7.757 24.161 1.00 38.16 93 THR A O 1
ATOM 733 N N . MET A 1 94 ? -13.263 -8.209 25.140 1.00 37.38 94 MET A N 1
ATOM 734 C CA . MET A 1 94 ? -14.092 -7.487 24.151 1.00 37.38 94 MET A CA 1
ATOM 735 C C . MET A 1 94 ? -14.108 -5.984 24.494 1.00 37.38 94 MET A C 1
ATOM 737 O O . MET A 1 94 ? -15.111 -5.278 24.390 1.00 37.38 94 MET A O 1
ATOM 741 N N . GLU A 1 95 ? -12.966 -5.495 24.969 1.00 42.84 95 GLU A N 1
ATOM 742 C CA . GLU A 1 95 ? -12.730 -4.162 25.458 1.00 42.84 95 GLU A CA 1
ATOM 743 C C . GLU A 1 95 ? -12.289 -3.294 24.286 1.00 42.84 95 GLU A C 1
ATOM 745 O O . GLU A 1 95 ? -11.111 -3.248 23.974 1.00 42.84 95 GLU A O 1
ATOM 750 N N . PHE A 1 96 ? -13.219 -2.567 23.667 1.00 44.06 96 PHE A N 1
ATOM 751 C CA . PHE A 1 96 ? -12.965 -1.260 23.038 1.00 44.06 96 PHE A CA 1
ATOM 752 C C . PHE A 1 96 ? -11.873 -1.148 21.944 1.00 44.06 96 PHE A C 1
ATOM 754 O O . PHE A 1 96 ? -11.731 -0.074 21.361 1.00 44.06 96 PHE A O 1
ATOM 761 N N . HIS A 1 97 ? -11.211 -2.237 21.537 1.00 43.91 97 HIS A N 1
ATOM 762 C CA . HIS A 1 97 ? -10.373 -2.337 20.336 1.00 43.91 97 HIS A CA 1
ATOM 763 C C . HIS A 1 97 ? -11.147 -2.013 19.050 1.00 43.91 97 HIS A C 1
ATOM 765 O O . HIS A 1 97 ? -10.549 -1.824 18.001 1.00 43.91 97 HIS A O 1
ATOM 771 N N . LYS A 1 98 ? -12.479 -1.894 19.130 1.00 52.81 98 LYS A N 1
ATOM 772 C CA . LYS A 1 98 ? -13.335 -1.431 18.035 1.00 52.81 98 LYS A CA 1
ATOM 773 C C . LYS A 1 98 ? -13.240 0.081 17.770 1.00 52.81 98 LYS A C 1
ATOM 775 O O . LYS A 1 98 ? -13.657 0.514 16.702 1.00 52.81 98 LYS A O 1
ATOM 780 N N . TYR A 1 99 ? -12.728 0.879 18.715 1.00 68.44 99 TYR A N 1
ATOM 781 C CA . TYR A 1 99 ? -12.667 2.342 18.580 1.00 68.44 99 TYR A CA 1
ATOM 782 C C . TYR A 1 99 ? -11.262 2.891 18.356 1.00 68.44 99 TYR A C 1
ATOM 784 O O . TYR A 1 99 ? -11.150 3.967 17.789 1.00 68.44 99 TYR A O 1
ATOM 792 N N . VAL A 1 100 ? -10.200 2.196 18.769 1.00 81.00 100 VAL A N 1
ATOM 793 C CA . VAL A 1 100 ? -8.827 2.581 18.406 1.00 81.00 100 VAL A CA 1
ATOM 794 C C . VAL A 1 100 ? -8.448 1.913 17.091 1.00 81.00 100 VAL A C 1
ATOM 796 O O . VAL A 1 100 ? -8.747 0.743 16.865 1.00 81.00 100 VAL A O 1
ATOM 799 N N . ARG A 1 101 ? -7.798 2.656 16.201 1.00 85.62 101 ARG A N 1
ATOM 800 C CA . ARG A 1 101 ? -7.280 2.108 14.951 1.00 85.62 101 ARG A CA 1
ATOM 801 C C . ARG A 1 101 ? -6.121 1.146 15.244 1.00 85.62 101 ARG A C 1
ATOM 803 O O . ARG A 1 101 ? -5.317 1.435 16.137 1.00 85.62 101 ARG A O 1
ATOM 810 N N . PRO A 1 102 ? -6.023 0.027 14.503 1.00 88.81 102 PRO A N 1
ATOM 811 C CA . PRO A 1 102 ? -4.931 -0.930 14.656 1.00 88.81 102 PRO A CA 1
ATOM 812 C C . PRO A 1 102 ? -3.581 -0.314 14.270 1.00 88.81 102 PRO A C 1
ATOM 814 O O . PRO A 1 102 ? -3.532 0.696 13.567 1.00 88.81 102 PRO A O 1
ATOM 817 N N . ARG A 1 103 ? -2.484 -0.948 14.712 1.00 90.31 103 ARG A N 1
ATOM 818 C CA . ARG A 1 103 ? -1.115 -0.535 14.354 1.00 90.31 103 ARG A CA 1
ATOM 819 C C . ARG A 1 103 ? -0.900 -0.602 12.843 1.00 90.31 103 ARG A C 1
ATOM 821 O O . ARG A 1 103 ? -0.395 0.356 12.265 1.00 90.31 103 ARG A O 1
ATOM 828 N N . LEU A 1 104 ? -1.342 -1.699 12.223 1.00 91.19 104 LEU A N 1
ATOM 829 C CA . LEU A 1 104 ? -1.365 -1.848 10.773 1.00 91.19 104 LEU A CA 1
ATOM 830 C C . LEU A 1 104 ? -2.302 -0.800 10.177 1.00 91.19 104 LEU A C 1
ATOM 832 O O . LEU A 1 104 ? -3.505 -0.805 10.447 1.00 91.19 104 LEU A O 1
ATOM 836 N N . LEU A 1 105 ? -1.750 0.099 9.369 1.00 88.31 105 LEU A N 1
ATOM 837 C CA . LEU A 1 105 ? -2.525 1.129 8.701 1.00 88.31 105 LEU A CA 1
ATOM 838 C C . LEU A 1 105 ? -3.571 0.493 7.783 1.00 88.31 105 LEU A C 1
ATOM 840 O O . LEU A 1 105 ? -3.285 -0.435 7.033 1.00 88.31 105 LEU A O 1
ATOM 844 N N . SER A 1 106 ? -4.778 1.056 7.785 1.00 77.31 106 SER A N 1
ATOM 845 C CA . SER A 1 106 ? -5.867 0.669 6.873 1.00 77.31 106 SER A CA 1
ATOM 846 C C . SER A 1 106 ? -5.634 1.124 5.420 1.00 77.31 106 SER A C 1
ATOM 848 O O . SER A 1 106 ? -6.567 1.148 4.623 1.00 77.31 106 SER A O 1
ATOM 850 N N . THR A 1 107 ? -4.421 1.577 5.103 1.00 68.62 107 THR A N 1
ATOM 851 C CA . THR A 1 107 ? -4.001 2.075 3.790 1.00 68.62 107 THR A CA 1
ATOM 852 C C . THR A 1 107 ? -3.827 0.934 2.785 1.00 68.62 107 THR A C 1
ATOM 854 O O . THR A 1 107 ? -3.714 -0.220 3.203 1.00 68.62 107 THR A O 1
ATOM 857 N N . PRO A 1 108 ? -3.770 1.237 1.471 1.00 73.88 108 PRO A N 1
ATOM 858 C CA . PRO A 1 108 ? -3.521 0.222 0.457 1.00 73.88 108 PRO A CA 1
ATOM 859 C C . PRO A 1 108 ? -2.187 -0.496 0.681 1.00 73.88 108 PRO A C 1
ATOM 861 O O . PRO A 1 108 ? -1.288 0.011 1.358 1.00 73.88 108 PRO A O 1
ATOM 864 N N . VAL A 1 109 ? -2.071 -1.676 0.080 1.00 88.06 109 VAL A N 1
ATOM 865 C CA . VAL A 1 109 ? -0.823 -2.438 0.003 1.00 88.06 109 VAL A CA 1
ATOM 866 C C . VAL A 1 109 ? 0.244 -1.592 -0.701 1.00 88.06 109 VAL A C 1
ATOM 868 O O . VAL A 1 109 ? -0.048 -0.902 -1.674 1.00 88.06 109 VAL A O 1
ATOM 871 N N . PHE A 1 110 ? 1.485 -1.636 -0.225 1.00 92.44 110 PHE A N 1
ATOM 872 C CA . PHE A 1 110 ? 2.617 -0.982 -0.881 1.00 92.44 110 PHE A CA 1
ATOM 873 C C . PHE A 1 110 ? 3.408 -2.019 -1.670 1.00 92.44 110 PHE A C 1
ATOM 875 O O . PHE A 1 110 ? 3.861 -3.003 -1.090 1.00 92.44 110 PHE A O 1
ATOM 882 N N . GLN A 1 111 ? 3.604 -1.799 -2.967 1.00 92.88 111 GLN A N 1
ATOM 883 C CA . GLN A 1 111 ? 4.400 -2.683 -3.815 1.00 92.88 111 GLN A CA 1
ATOM 884 C C . GLN A 1 111 ? 5.770 -2.059 -4.082 1.00 92.88 111 GLN A C 1
ATOM 886 O O . GLN A 1 111 ? 5.857 -0.953 -4.612 1.00 92.88 111 GLN A O 1
ATOM 891 N N . LEU A 1 112 ? 6.843 -2.770 -3.732 1.00 90.00 112 LEU A N 1
ATOM 892 C CA . LEU A 1 112 ? 8.209 -2.376 -4.075 1.00 90.00 112 LEU A CA 1
ATOM 893 C C . LEU A 1 112 ? 8.612 -2.916 -5.444 1.00 90.00 112 LEU A C 1
ATOM 895 O O . LEU A 1 112 ? 8.511 -4.114 -5.711 1.00 90.00 112 LEU A O 1
ATOM 899 N N . ASP A 1 113 ? 9.171 -2.028 -6.256 1.00 85.00 113 ASP A N 1
ATOM 900 C CA . ASP A 1 113 ? 9.936 -2.382 -7.447 1.00 85.00 113 ASP A CA 1
ATOM 901 C C . ASP A 1 113 ? 11.222 -3.164 -7.082 1.00 85.00 113 ASP A C 1
ATOM 903 O O . ASP A 1 113 ? 11.909 -2.865 -6.093 1.00 85.00 113 ASP A O 1
ATOM 907 N N . ALA A 1 114 ? 11.574 -4.152 -7.912 1.00 74.19 114 ALA A N 1
ATOM 908 C CA . ALA A 1 114 ? 12.761 -5.003 -7.815 1.00 74.19 114 ALA A CA 1
ATOM 909 C C . ALA A 1 114 ? 14.052 -4.201 -7.611 1.00 74.19 114 ALA A C 1
ATOM 911 O O . ALA A 1 114 ? 14.925 -4.564 -6.809 1.00 74.19 114 ALA A O 1
ATOM 912 N N . ASN A 1 115 ? 14.172 -3.073 -8.314 1.00 79.25 115 ASN A N 1
ATOM 913 C CA . ASN A 1 115 ? 15.359 -2.226 -8.266 1.00 79.25 115 ASN A CA 1
ATOM 914 C C . ASN A 1 115 ? 15.618 -1.655 -6.863 1.00 79.25 115 ASN A C 1
ATOM 916 O O . ASN A 1 115 ? 16.773 -1.526 -6.445 1.00 79.25 115 ASN A O 1
ATOM 920 N N . LEU A 1 116 ? 14.561 -1.382 -6.092 1.00 82.62 116 LEU A N 1
ATOM 921 C CA . LEU A 1 116 ? 14.674 -0.869 -4.725 1.00 82.62 116 LEU A CA 1
ATOM 922 C C . LEU A 1 116 ? 15.131 -1.945 -3.737 1.00 82.62 116 LEU A C 1
ATOM 924 O O . LEU A 1 116 ? 15.972 -1.684 -2.874 1.00 82.62 116 LEU A O 1
ATOM 928 N N . ILE A 1 117 ? 14.658 -3.181 -3.901 1.00 74.25 117 ILE A N 1
ATOM 929 C CA . ILE A 1 117 ? 15.080 -4.327 -3.079 1.00 74.25 117 ILE A CA 1
ATOM 930 C C . ILE A 1 117 ? 16.574 -4.609 -3.272 1.00 74.25 117 ILE A C 1
ATOM 932 O O . ILE A 1 117 ? 17.299 -4.919 -2.315 1.00 74.25 117 ILE A O 1
ATOM 936 N N . ASN A 1 118 ? 17.053 -4.426 -4.503 1.00 70.50 118 ASN A N 1
ATOM 937 C CA . ASN A 1 118 ? 18.437 -4.640 -4.905 1.00 70.50 118 ASN A CA 1
ATOM 938 C C . ASN A 1 118 ? 19.414 -3.553 -4.427 1.00 70.50 118 ASN A C 1
ATOM 940 O O . ASN A 1 118 ? 20.629 -3.762 -4.501 1.00 70.50 118 ASN A O 1
ATOM 944 N N . ALA A 1 119 ? 18.936 -2.442 -3.856 1.00 71.69 119 ALA A N 1
ATOM 945 C CA . ALA A 1 119 ? 19.770 -1.314 -3.434 1.00 71.69 119 ALA A CA 1
ATOM 946 C C . ALA A 1 119 ? 20.686 -1.589 -2.214 1.00 71.69 119 ALA A C 1
ATOM 948 O O . ALA A 1 119 ? 21.343 -0.673 -1.719 1.00 71.69 119 ALA A O 1
ATOM 949 N N . LYS A 1 120 ? 20.784 -2.839 -1.728 1.00 66.50 120 LYS A N 1
ATOM 950 C CA . LYS A 1 120 ? 21.697 -3.285 -0.648 1.00 66.50 120 LYS A CA 1
ATOM 951 C C . LYS A 1 120 ? 21.632 -2.418 0.623 1.00 66.50 120 LYS A C 1
ATOM 953 O O . LYS A 1 120 ? 22.671 -2.077 1.177 1.00 66.50 120 LYS A O 1
ATOM 958 N N . GLN A 1 121 ? 20.428 -2.041 1.058 1.00 68.31 121 GLN A N 1
ATOM 959 C CA . GLN A 1 121 ? 20.195 -1.166 2.221 1.00 68.31 121 GLN A CA 1
ATOM 960 C C . GLN A 1 121 ? 20.814 0.239 2.126 1.00 68.31 121 GLN A C 1
ATOM 962 O O . GLN A 1 121 ? 20.907 0.945 3.126 1.00 68.31 121 GLN A O 1
ATOM 967 N N . LYS A 1 122 ? 21.235 0.682 0.937 1.00 81.31 122 LYS A N 1
ATOM 968 C CA . LYS A 1 122 ? 21.802 2.028 0.763 1.00 81.31 122 LYS A CA 1
ATOM 969 C C . LYS A 1 122 ? 20.748 3.132 0.768 1.00 81.31 122 LYS A C 1
ATOM 971 O O . LYS A 1 122 ? 21.103 4.295 0.901 1.00 81.31 122 LYS A O 1
ATOM 976 N N . LEU A 1 123 ? 19.480 2.773 0.580 1.00 86.69 123 LEU A N 1
ATOM 977 C CA . LEU A 1 123 ? 18.368 3.714 0.565 1.00 86.69 123 LEU A CA 1
ATOM 978 C C . LEU A 1 123 ? 17.708 3.711 1.942 1.00 86.69 123 LEU A C 1
ATOM 980 O O . LEU A 1 123 ? 16.982 2.777 2.280 1.00 86.69 123 LEU A O 1
ATOM 984 N N . GLU A 1 124 ? 17.967 4.759 2.725 1.00 92.12 124 GLU A N 1
ATOM 985 C CA . GLU A 1 124 ? 17.406 4.917 4.073 1.00 92.12 124 GLU A CA 1
ATOM 986 C C . GLU A 1 124 ? 15.877 4.844 4.064 1.00 92.12 124 GLU A C 1
ATOM 988 O O . GLU A 1 124 ? 15.288 4.174 4.910 1.00 92.12 124 GLU A O 1
ATOM 993 N N . ALA A 1 125 ? 15.238 5.446 3.058 1.00 93.88 125 ALA A N 1
ATOM 994 C CA . ALA A 1 125 ? 13.791 5.402 2.907 1.00 93.88 125 ALA A CA 1
ATOM 995 C C . ALA A 1 125 ? 13.262 3.964 2.754 1.00 93.88 125 ALA A C 1
ATOM 997 O O . ALA A 1 125 ? 12.322 3.579 3.441 1.00 93.88 125 ALA A O 1
ATOM 998 N N . VAL A 1 126 ? 13.906 3.130 1.930 1.00 91.44 126 VAL A N 1
ATOM 999 C CA . VAL A 1 126 ? 13.503 1.722 1.749 1.00 91.44 126 VAL A CA 1
ATOM 1000 C C . VAL A 1 126 ? 13.721 0.918 3.035 1.00 91.44 126 VAL A C 1
ATOM 1002 O O . VAL A 1 126 ? 12.864 0.123 3.410 1.00 91.44 126 VAL A O 1
ATOM 1005 N N . ASN A 1 127 ? 14.816 1.167 3.761 1.00 91.38 127 ASN A N 1
ATOM 1006 C CA . ASN A 1 127 ? 15.057 0.526 5.059 1.00 91.38 127 ASN A CA 1
ATOM 1007 C C . ASN A 1 127 ? 13.970 0.884 6.087 1.00 91.38 127 ASN A C 1
ATOM 1009 O O . ASN A 1 127 ? 13.562 0.029 6.875 1.00 91.38 127 ASN A O 1
ATOM 1013 N N . GLN A 1 128 ? 13.482 2.128 6.074 1.00 94.69 128 GLN A N 1
ATOM 1014 C CA . GLN A 1 128 ? 12.380 2.550 6.937 1.00 94.69 128 GLN A CA 1
ATOM 1015 C C . GLN A 1 128 ? 11.077 1.823 6.575 1.00 94.69 128 GLN A C 1
ATOM 1017 O O . GLN A 1 128 ? 10.385 1.342 7.470 1.00 94.69 128 GLN A O 1
ATOM 1022 N N . LEU A 1 129 ? 10.762 1.690 5.281 1.00 93.19 129 LEU A N 1
ATOM 1023 C CA . LEU A 1 129 ? 9.588 0.937 4.817 1.00 93.19 129 LEU A CA 1
ATOM 1024 C C . LEU A 1 129 ? 9.641 -0.529 5.274 1.00 93.19 129 LEU A C 1
ATOM 1026 O O . LEU A 1 129 ? 8.659 -1.057 5.792 1.00 93.19 129 LEU A O 1
ATOM 1030 N N . GLU A 1 130 ? 10.800 -1.175 5.139 1.00 90.38 130 GLU A N 1
ATOM 1031 C CA . GLU A 1 130 ? 11.020 -2.549 5.608 1.00 90.38 130 GLU A CA 1
ATOM 1032 C C . GLU A 1 130 ? 10.874 -2.666 7.130 1.00 90.38 130 GLU A C 1
ATOM 1034 O O . GLU A 1 130 ? 10.232 -3.596 7.613 1.00 90.38 130 GLU A O 1
ATOM 1039 N N . THR A 1 131 ? 11.387 -1.688 7.880 1.00 92.44 131 THR A N 1
ATOM 1040 C CA . THR A 1 131 ? 11.238 -1.630 9.343 1.00 92.44 131 THR A CA 1
ATOM 1041 C C . THR A 1 131 ? 9.768 -1.525 9.750 1.00 92.44 131 THR A C 1
ATOM 1043 O O . THR A 1 131 ? 9.313 -2.243 10.639 1.00 92.44 131 THR A O 1
ATOM 1046 N N . TRP A 1 132 ? 8.986 -0.672 9.083 1.00 94.44 132 TRP A N 1
ATOM 1047 C CA . TRP A 1 132 ? 7.551 -0.556 9.348 1.00 94.44 132 TRP A CA 1
ATOM 1048 C C . TRP A 1 132 ? 6.773 -1.813 8.969 1.00 94.44 132 TRP A C 1
ATOM 1050 O O . TRP A 1 132 ? 5.842 -2.175 9.688 1.00 94.44 132 TRP A O 1
ATOM 1060 N N . ARG A 1 133 ? 7.152 -2.509 7.892 1.00 91.94 133 ARG A N 1
ATOM 1061 C CA . ARG A 1 133 ? 6.592 -3.831 7.580 1.00 91.94 133 ARG A CA 1
ATOM 1062 C C . ARG A 1 133 ? 6.862 -4.808 8.724 1.00 91.94 133 ARG A C 1
ATOM 1064 O O . ARG A 1 133 ? 5.926 -5.437 9.207 1.00 91.94 133 ARG A O 1
ATOM 1071 N N . ASP A 1 134 ? 8.111 -4.913 9.170 1.00 87.94 134 ASP A N 1
ATOM 1072 C CA . ASP A 1 134 ? 8.508 -5.864 10.219 1.00 87.94 134 ASP A CA 1
ATOM 1073 C C . ASP A 1 134 ? 7.833 -5.562 11.563 1.00 87.94 134 ASP A C 1
ATOM 1075 O O . ASP A 1 134 ? 7.481 -6.475 12.309 1.00 87.94 134 ASP A O 1
ATOM 1079 N N . ASN A 1 135 ? 7.562 -4.284 11.834 1.00 89.75 135 ASN A N 1
ATOM 1080 C CA . ASN A 1 135 ? 6.809 -3.830 13.002 1.00 89.75 135 ASN A CA 1
ATOM 1081 C C . ASN A 1 135 ? 5.278 -3.958 12.853 1.00 89.75 135 ASN A C 1
ATOM 1083 O O . ASN A 1 135 ? 4.546 -3.633 13.792 1.00 89.75 135 ASN A O 1
ATOM 1087 N N . GLY A 1 136 ? 4.779 -4.416 11.699 1.00 89.94 136 GLY A N 1
ATOM 1088 C CA . GLY A 1 136 ? 3.350 -4.587 11.427 1.00 89.94 136 GLY A CA 1
ATOM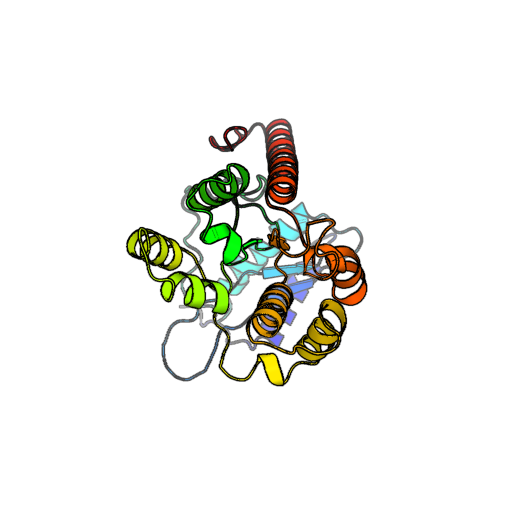 1089 C C . GLY A 1 136 ? 2.584 -3.274 11.239 1.00 89.94 136 GLY A C 1
ATOM 1090 O O . GLY A 1 136 ? 1.390 -3.220 11.521 1.00 89.94 136 GLY A O 1
ATOM 1091 N N . VAL A 1 137 ? 3.261 -2.210 10.802 1.00 92.81 137 VAL A N 1
ATOM 1092 C CA . VAL A 1 137 ? 2.674 -0.882 10.549 1.00 92.81 137 VAL A CA 1
ATOM 1093 C C . VAL A 1 137 ? 2.103 -0.786 9.134 1.00 92.81 137 VAL A C 1
ATOM 1095 O O . VAL A 1 137 ? 1.065 -0.159 8.936 1.00 92.81 137 VAL A O 1
ATOM 1098 N N . ILE A 1 138 ? 2.737 -1.434 8.151 1.00 92.38 138 ILE A N 1
ATOM 1099 C CA . ILE A 1 138 ? 2.298 -1.443 6.746 1.00 92.38 138 ILE A CA 1
ATOM 1100 C C . ILE A 1 138 ? 2.331 -2.850 6.144 1.00 92.38 138 ILE A C 1
ATOM 1102 O O . ILE A 1 138 ? 3.099 -3.707 6.580 1.00 92.38 138 ILE A O 1
ATOM 1106 N N . CYS A 1 139 ? 1.540 -3.066 5.090 1.00 90.50 139 CYS A N 1
ATOM 1107 C CA . CYS A 1 139 ? 1.676 -4.227 4.215 1.00 90.50 139 CYS A CA 1
ATOM 1108 C C . CYS A 1 139 ? 2.575 -3.858 3.030 1.00 90.50 139 CYS A C 1
ATOM 1110 O O . CYS A 1 139 ? 2.198 -3.029 2.204 1.00 90.50 139 CYS A O 1
ATOM 1112 N N . LEU A 1 140 ? 3.766 -4.454 2.972 1.00 88.44 140 LEU A N 1
ATOM 1113 C CA . LEU A 1 140 ? 4.769 -4.206 1.940 1.00 88.44 140 LEU A CA 1
ATOM 1114 C C . LEU A 1 140 ? 5.014 -5.502 1.163 1.00 88.44 140 LEU A C 1
ATOM 1116 O O . LEU A 1 140 ? 5.467 -6.491 1.748 1.00 88.44 140 LEU A O 1
ATOM 1120 N N . VAL A 1 141 ? 4.712 -5.490 -0.131 1.00 86.50 141 VAL A N 1
ATOM 1121 C CA . VAL A 1 141 ? 4.800 -6.645 -1.032 1.00 86.50 141 VAL A CA 1
ATOM 1122 C C . VAL A 1 141 ? 5.783 -6.392 -2.169 1.00 86.50 141 VAL A C 1
ATOM 1124 O O . VAL A 1 141 ? 6.183 -5.260 -2.442 1.00 86.50 141 VAL A O 1
ATOM 1127 N N . MET A 1 142 ? 6.175 -7.472 -2.830 1.00 81.50 142 MET A N 1
ATOM 1128 C CA . MET A 1 142 ? 7.020 -7.478 -4.021 1.00 81.50 142 MET A CA 1
ATOM 1129 C C . MET A 1 142 ? 6.232 -8.052 -5.201 1.00 81.50 142 MET A C 1
ATOM 1131 O O . MET A 1 142 ? 5.438 -8.967 -4.988 1.00 81.50 142 MET A O 1
ATOM 1135 N N . SER A 1 143 ? 6.458 -7.557 -6.424 1.00 72.62 143 SER A N 1
ATOM 1136 C CA . SER A 1 143 ? 5.863 -8.199 -7.603 1.00 72.62 143 SER A CA 1
ATOM 1137 C C . SER A 1 143 ? 6.436 -9.604 -7.829 1.00 72.62 143 SER A C 1
ATOM 1139 O O . SER A 1 143 ? 7.571 -9.894 -7.423 1.00 72.62 143 SER A O 1
ATOM 1141 N N . GLY A 1 144 ? 5.684 -10.485 -8.490 1.00 71.88 144 GLY A N 1
ATOM 1142 C CA . GLY A 1 144 ? 6.144 -11.841 -8.810 1.00 71.88 144 GLY A CA 1
ATOM 1143 C C . GLY A 1 144 ? 7.411 -11.829 -9.675 1.00 71.88 144 GLY A C 1
ATOM 1144 O O . GLY A 1 144 ? 8.368 -12.576 -9.423 1.00 71.88 144 GLY A O 1
ATOM 1145 N N . ILE A 1 145 ? 7.470 -10.901 -10.633 1.00 70.94 145 ILE A N 1
ATOM 1146 C CA . ILE A 1 145 ? 8.672 -10.650 -11.439 1.00 70.94 145 ILE A CA 1
ATOM 1147 C C . ILE A 1 145 ? 9.816 -10.136 -10.579 1.00 70.94 145 ILE A C 1
ATOM 1149 O O . ILE A 1 145 ? 10.914 -10.680 -10.657 1.00 70.94 145 ILE A O 1
ATOM 1153 N N . ALA A 1 146 ? 9.579 -9.132 -9.729 1.00 69.12 146 ALA A N 1
ATOM 1154 C CA . ALA A 1 146 ? 10.628 -8.552 -8.897 1.00 69.12 146 ALA A CA 1
ATOM 1155 C C . ALA A 1 146 ? 11.252 -9.597 -7.969 1.00 69.12 146 ALA A C 1
ATOM 1157 O O . ALA A 1 146 ? 12.467 -9.608 -7.757 1.00 69.12 146 ALA A O 1
ATOM 1158 N N . HIS A 1 147 ? 10.435 -10.522 -7.463 1.00 73.06 147 HIS A N 1
ATOM 1159 C CA . HIS A 1 147 ? 10.906 -11.662 -6.693 1.00 73.06 147 HIS A CA 1
ATOM 1160 C C . HIS A 1 147 ? 11.787 -12.586 -7.542 1.00 73.06 147 HIS A C 1
ATOM 1162 O O . HIS A 1 147 ? 12.888 -12.950 -7.118 1.00 73.06 147 HIS A O 1
ATOM 1168 N N . THR A 1 148 ? 11.356 -12.912 -8.760 1.00 73.50 148 THR A N 1
ATOM 1169 C CA . THR A 1 148 ? 12.116 -13.752 -9.698 1.00 73.50 148 THR A CA 1
ATOM 1170 C C . THR A 1 148 ? 13.450 -13.106 -10.097 1.00 73.50 148 THR A C 1
ATOM 1172 O O . THR A 1 148 ? 14.496 -13.754 -10.023 1.00 73.50 148 THR A O 1
ATOM 1175 N N . GLU A 1 149 ? 13.461 -11.814 -10.424 1.00 72.19 149 GLU A N 1
ATOM 1176 C CA . GLU A 1 149 ? 14.669 -11.045 -10.743 1.00 72.19 149 GLU A CA 1
ATOM 1177 C C . GLU A 1 149 ? 15.639 -10.974 -9.557 1.00 72.19 149 GLU A C 1
ATOM 1179 O O . GLU A 1 149 ? 16.845 -11.220 -9.698 1.00 72.19 149 GLU A O 1
ATOM 1184 N N . ALA A 1 150 ? 15.120 -10.688 -8.359 1.00 69.75 150 ALA A N 1
ATOM 1185 C CA . ALA A 1 150 ? 15.914 -10.648 -7.137 1.00 69.75 150 ALA A CA 1
ATOM 1186 C C . ALA A 1 150 ? 16.518 -12.022 -6.796 1.00 69.75 150 ALA A C 1
ATOM 1188 O O . ALA A 1 150 ? 17.623 -12.088 -6.239 1.00 69.75 150 ALA A O 1
ATOM 1189 N N . GLN A 1 151 ? 15.838 -13.118 -7.158 1.00 72.19 151 GLN A N 1
ATOM 1190 C CA . GLN A 1 151 ? 16.351 -14.477 -7.002 1.00 72.19 151 GLN A CA 1
ATOM 1191 C C . GLN A 1 151 ? 17.395 -14.869 -8.056 1.00 72.19 151 GLN A C 1
ATOM 1193 O O . GLN A 1 151 ? 18.366 -15.555 -7.719 1.00 72.19 151 GLN A O 1
ATOM 1198 N N . ALA A 1 152 ? 17.224 -14.428 -9.304 1.00 69.00 152 ALA A N 1
ATOM 1199 C CA . ALA A 1 152 ? 18.100 -14.765 -10.425 1.00 69.00 152 ALA A CA 1
ATOM 1200 C C . ALA A 1 152 ? 19.437 -13.994 -10.421 1.00 69.00 152 ALA A C 1
ATOM 1202 O O . ALA A 1 152 ? 20.411 -14.423 -11.044 1.00 69.00 152 ALA A O 1
ATOM 1203 N N . GLY A 1 153 ? 19.526 -12.867 -9.707 1.00 63.41 153 GLY A N 1
ATOM 1204 C CA . GLY A 1 153 ? 20.715 -12.014 -9.709 1.00 63.41 153 GLY A CA 1
ATOM 1205 C C . GLY A 1 153 ? 21.997 -12.689 -9.182 1.00 63.41 153 GLY A C 1
ATOM 1206 O O . GLY A 1 153 ? 22.113 -12.998 -7.992 1.00 63.41 153 GLY A O 1
ATOM 1207 N N . GLY A 1 154 ? 23.037 -12.782 -10.020 1.00 63.53 154 GLY A N 1
ATOM 1208 C CA . GLY A 1 154 ? 24.386 -13.258 -9.655 1.00 63.53 154 GLY A CA 1
ATOM 1209 C C . GLY A 1 154 ? 25.304 -12.203 -9.001 1.00 63.53 154 GLY A C 1
ATOM 1210 O O . GLY A 1 154 ? 24.998 -11.010 -8.987 1.00 63.53 154 GLY A O 1
ATOM 1211 N N . GLY A 1 155 ? 26.448 -12.637 -8.451 1.00 69.12 155 GLY A N 1
ATOM 1212 C CA . GLY A 1 155 ? 27.517 -11.762 -7.929 1.00 69.12 155 GLY A CA 1
ATOM 1213 C C . GLY A 1 155 ? 27.634 -11.665 -6.398 1.00 69.12 155 GLY A C 1
ATOM 1214 O O . GLY A 1 155 ? 26.960 -12.369 -5.643 1.00 69.12 155 GLY A O 1
ATOM 1215 N N . THR A 1 156 ? 28.516 -10.780 -5.917 1.00 58.66 156 THR A N 1
ATOM 1216 C CA . THR A 1 156 ? 28.767 -10.563 -4.481 1.00 58.66 156 THR A CA 1
ATOM 1217 C C . THR A 1 156 ? 27.534 -9.957 -3.796 1.00 58.66 156 THR A C 1
ATOM 1219 O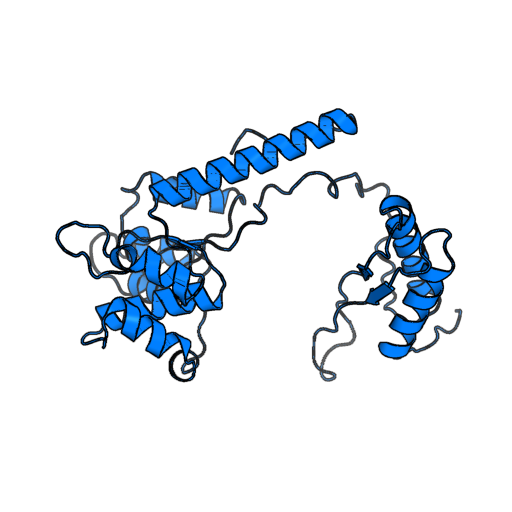 O . THR A 1 156 ? 27.152 -8.802 -4.023 1.00 58.66 156 THR A O 1
ATOM 1222 N N . GLY A 1 157 ? 26.881 -10.768 -2.957 1.00 65.25 157 GLY A N 1
ATOM 1223 C CA . GLY A 1 157 ? 25.616 -10.447 -2.284 1.00 65.25 157 GLY A CA 1
ATOM 1224 C C . GLY A 1 157 ? 24.381 -11.168 -2.841 1.00 65.25 157 GLY A C 1
ATOM 1225 O O . GLY A 1 157 ? 23.287 -10.933 -2.337 1.00 65.25 157 GLY A O 1
ATOM 1226 N N . ALA A 1 158 ? 24.528 -12.057 -3.832 1.00 68.56 158 ALA A N 1
ATOM 1227 C CA . ALA A 1 158 ? 23.420 -12.846 -4.387 1.00 68.56 158 ALA A CA 1
ATOM 1228 C C . ALA A 1 158 ? 22.673 -13.680 -3.331 1.00 68.56 158 ALA A C 1
ATOM 1230 O O . ALA A 1 158 ? 21.454 -13.801 -3.376 1.00 68.56 158 ALA A O 1
ATOM 1231 N N . GLU A 1 159 ? 23.386 -14.236 -2.354 1.00 69.88 159 GLU A N 1
ATOM 1232 C CA . GLU A 1 159 ? 22.778 -15.003 -1.262 1.00 69.88 159 GLU A CA 1
ATOM 1233 C C . GLU A 1 159 ? 21.974 -14.118 -0.299 1.00 69.88 159 GLU A C 1
ATOM 1235 O O . GLU A 1 159 ? 20.840 -14.447 0.038 1.00 69.88 159 GLU A O 1
ATOM 1240 N N . ALA A 1 160 ? 22.502 -12.942 0.057 1.00 69.81 160 ALA A N 1
ATOM 1241 C CA . ALA A 1 160 ? 21.778 -11.962 0.865 1.00 69.81 160 ALA A CA 1
ATOM 1242 C C . ALA A 1 160 ? 20.515 -11.446 0.151 1.00 69.81 160 ALA A C 1
ATOM 1244 O O . ALA A 1 160 ? 19.470 -11.314 0.784 1.00 69.81 160 ALA A O 1
ATOM 1245 N N . ARG A 1 161 ? 20.582 -11.217 -1.169 1.00 68.19 161 ARG A N 1
ATOM 1246 C CA . ARG A 1 161 ? 19.417 -10.836 -1.987 1.00 68.19 161 ARG A CA 1
ATOM 1247 C C . ARG A 1 161 ? 18.364 -11.934 -2.048 1.00 68.19 161 ARG A C 1
ATOM 1249 O O . ARG A 1 161 ? 17.206 -11.649 -1.784 1.00 68.19 161 ARG A O 1
ATOM 1256 N N . ARG A 1 162 ? 18.763 -13.184 -2.307 1.00 72.62 162 ARG A N 1
ATOM 1257 C CA . ARG A 1 162 ? 17.848 -14.338 -2.307 1.00 72.62 162 ARG A CA 1
ATOM 1258 C C . ARG A 1 162 ? 17.157 -14.518 -0.960 1.00 72.62 162 ARG A C 1
ATOM 1260 O O . ARG A 1 162 ? 15.946 -14.698 -0.919 1.00 72.62 162 ARG A O 1
ATOM 1267 N N . LYS A 1 163 ? 17.908 -14.395 0.139 1.00 72.44 163 LYS A N 1
ATOM 1268 C CA . LYS A 1 163 ? 17.352 -14.447 1.497 1.00 72.44 163 LYS A CA 1
ATOM 1269 C C . LYS A 1 163 ? 16.358 -13.310 1.7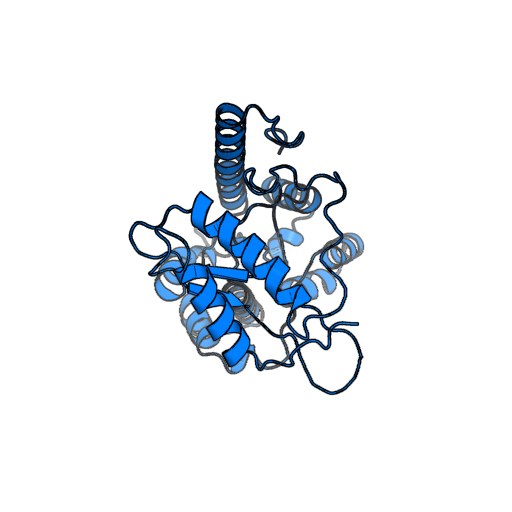53 1.00 72.44 163 LYS A C 1
ATOM 1271 O O . LYS A 1 163 ? 15.326 -13.544 2.369 1.00 72.44 163 LYS A O 1
ATOM 1276 N N . LYS A 1 164 ? 16.661 -12.102 1.268 1.00 68.75 164 LYS A N 1
ATOM 1277 C CA . LYS A 1 164 ? 15.781 -10.934 1.377 1.00 68.75 164 LYS A CA 1
ATOM 1278 C C . LYS A 1 164 ? 14.512 -11.097 0.537 1.00 68.75 164 LYS A C 1
ATOM 1280 O O . LYS A 1 164 ? 13.431 -10.841 1.043 1.00 68.75 164 LYS A O 1
ATOM 1285 N N . ALA A 1 165 ? 14.618 -11.558 -0.706 1.00 67.19 165 ALA A N 1
ATOM 1286 C CA . ALA A 1 165 ? 13.461 -11.828 -1.559 1.00 67.19 165 ALA A CA 1
ATOM 1287 C C . ALA A 1 165 ? 12.536 -12.881 -0.927 1.00 67.19 165 ALA A C 1
ATOM 1289 O O . ALA A 1 165 ? 11.339 -12.650 -0.814 1.00 67.19 165 ALA A O 1
ATOM 1290 N N . ALA A 1 166 ? 13.106 -13.965 -0.393 1.00 66.19 166 ALA A N 1
ATOM 1291 C CA . ALA A 1 166 ? 12.354 -15.039 0.255 1.00 66.19 166 ALA A CA 1
ATOM 1292 C C . ALA A 1 166 ? 11.620 -14.625 1.547 1.00 66.19 166 ALA A C 1
ATOM 1294 O O . ALA A 1 166 ? 10.742 -15.355 2.000 1.00 66.19 166 ALA A O 1
ATOM 1295 N N . SER A 1 167 ? 11.977 -13.493 2.167 1.00 66.62 167 SER A N 1
ATOM 1296 C CA . SER A 1 167 ? 11.288 -12.980 3.360 1.00 66.62 167 SER A CA 1
ATOM 1297 C C . SER A 1 167 ? 10.153 -12.005 3.037 1.00 66.62 167 SER A C 1
ATOM 1299 O O . SER A 1 167 ? 9.506 -11.516 3.960 1.00 66.62 167 SER A O 1
ATOM 1301 N N . HIS A 1 168 ? 9.942 -11.665 1.764 1.00 61.34 168 HIS A N 1
ATOM 1302 C CA . HIS A 1 168 ? 8.850 -10.790 1.351 1.00 61.34 168 HIS A CA 1
ATOM 1303 C C . HIS A 1 168 ? 7.631 -11.611 0.950 1.00 61.34 168 HIS A C 1
ATOM 1305 O O . HIS A 1 168 ? 7.741 -12.661 0.319 1.00 61.34 168 HIS A O 1
ATOM 1311 N N . ILE A 1 169 ? 6.458 -11.074 1.269 1.00 72.00 169 ILE A N 1
ATOM 1312 C CA . ILE A 1 169 ? 5.225 -11.486 0.611 1.00 72.00 169 ILE A CA 1
ATOM 1313 C C . ILE A 1 169 ? 5.329 -11.002 -0.836 1.00 72.00 169 ILE A C 1
ATOM 1315 O O . ILE A 1 169 ? 5.626 -9.829 -1.075 1.00 72.00 169 ILE A O 1
ATOM 1319 N N . PHE A 1 170 ? 5.117 -11.905 -1.785 1.00 67.94 170 PHE A N 1
ATOM 1320 C CA . PHE A 1 170 ? 5.086 -11.575 -3.200 1.00 67.94 170 PHE A CA 1
ATOM 1321 C C . PHE A 1 170 ? 3.750 -11.981 -3.808 1.00 67.94 170 PHE A C 1
ATOM 1323 O O . PHE A 1 170 ? 3.076 -12.901 -3.338 1.00 67.94 170 PHE A O 1
ATOM 1330 N N . THR A 1 171 ? 3.359 -11.248 -4.831 1.00 63.53 171 THR A N 1
ATOM 1331 C CA . THR A 1 171 ? 2.165 -11.502 -5.630 1.00 63.53 171 THR A CA 1
ATOM 1332 C C . THR A 1 171 ? 2.424 -12.675 -6.573 1.00 63.53 171 THR A C 1
ATOM 1334 O O . THR A 1 171 ? 3.498 -12.813 -7.156 1.00 63.53 171 THR A O 1
ATOM 1337 N N . ILE A 1 172 ? 1.440 -13.564 -6.697 1.00 62.06 172 ILE A N 1
ATOM 1338 C CA . ILE A 1 172 ? 1.476 -14.681 -7.642 1.00 62.06 172 ILE A CA 1
ATOM 1339 C C . ILE A 1 172 ? 0.524 -14.321 -8.777 1.00 62.06 172 ILE A C 1
ATOM 1341 O O . ILE A 1 172 ? -0.658 -14.079 -8.529 1.00 62.06 172 ILE A O 1
ATOM 1345 N N . ASN A 1 173 ? 1.037 -14.288 -10.002 1.00 58.84 173 ASN A N 1
ATOM 1346 C CA . ASN A 1 173 ? 0.211 -14.283 -11.203 1.00 58.84 173 ASN A CA 1
ATOM 1347 C C . ASN A 1 173 ? 0.070 -15.717 -11.712 1.00 58.84 173 ASN A C 1
ATOM 1349 O O . ASN A 1 173 ? 1.056 -16.457 -11.771 1.00 58.84 173 ASN A O 1
ATOM 1353 N N . GLU A 1 174 ? -1.147 -16.119 -12.076 1.00 53.62 174 GLU A N 1
ATOM 1354 C CA . GLU A 1 174 ? -1.329 -17.334 -12.863 1.00 53.62 174 GLU A CA 1
ATOM 1355 C C . GLU A 1 174 ? -0.846 -17.054 -14.295 1.00 53.62 174 GLU A C 1
ATOM 1357 O O . GLU A 1 174 ? -1.090 -15.983 -14.857 1.00 53.62 174 GLU A O 1
ATOM 1362 N N . ALA A 1 175 ? -0.089 -17.990 -14.872 1.00 46.44 175 ALA A N 1
ATOM 1363 C CA . ALA A 1 175 ? 0.482 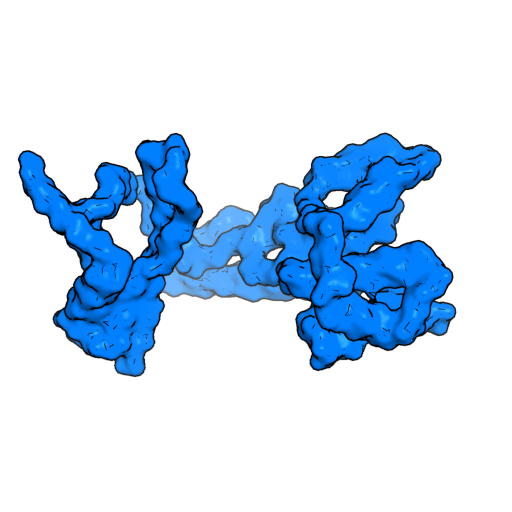-17.820 -16.204 1.00 46.44 175 ALA A CA 1
ATOM 1364 C C . ALA A 1 175 ? -0.635 -17.588 -17.240 1.00 46.44 175 ALA A C 1
ATOM 1366 O O . ALA A 1 175 ? -1.476 -18.463 -17.436 1.00 46.44 175 ALA A O 1
ATOM 1367 N N . GLY A 1 176 ? -0.623 -16.423 -17.896 1.00 49.22 176 GLY A N 1
ATOM 1368 C CA . GLY A 1 176 ? -1.595 -16.029 -18.926 1.00 49.22 176 GLY A CA 1
ATOM 1369 C C . GLY A 1 176 ? -2.621 -14.970 -18.502 1.00 49.22 176 GLY A C 1
ATOM 1370 O O . GLY A 1 176 ? -3.240 -14.374 -19.375 1.00 49.22 176 GLY A O 1
ATOM 1371 N N . GLU A 1 177 ? -2.768 -14.655 -17.208 1.00 52.22 177 GLU A N 1
ATOM 1372 C CA . GLU A 1 177 ? -3.769 -13.664 -16.757 1.00 52.22 177 GLU A CA 1
ATOM 1373 C C . GLU A 1 177 ? -3.459 -12.224 -17.202 1.00 52.22 177 GLU A C 1
ATOM 1375 O O . GLU A 1 177 ? -4.376 -11.431 -17.391 1.00 52.22 177 GLU A O 1
ATOM 1380 N N . ALA A 1 178 ? -2.181 -11.867 -17.374 1.00 50.88 178 ALA A N 1
ATOM 1381 C CA . ALA A 1 178 ? -1.787 -10.514 -17.773 1.00 50.88 178 ALA A CA 1
ATOM 1382 C C . ALA A 1 178 ? -2.011 -10.233 -19.272 1.00 50.88 178 ALA A C 1
ATOM 1384 O O . ALA A 1 178 ? -2.199 -9.081 -19.646 1.00 50.88 178 ALA A O 1
ATOM 1385 N N . GLU A 1 179 ? -2.013 -11.262 -20.129 1.00 51.19 179 GLU A N 1
ATOM 1386 C CA . GLU A 1 179 ? -2.172 -11.098 -21.585 1.00 51.19 179 GLU A CA 1
ATOM 1387 C C . GLU A 1 179 ? -3.643 -11.002 -22.027 1.00 51.19 179 GLU A C 1
ATOM 1389 O O . GLU A 1 179 ? -3.921 -10.486 -23.110 1.00 51.19 179 GLU A O 1
ATOM 1394 N N . GLU A 1 180 ? -4.592 -11.463 -21.203 1.00 50.84 180 GLU A N 1
ATOM 1395 C CA . GLU A 1 180 ? -6.033 -11.385 -21.499 1.00 50.84 180 GLU A CA 1
ATOM 1396 C C . GLU A 1 180 ? -6.693 -10.074 -21.031 1.00 50.84 180 GLU A C 1
ATOM 1398 O O . GLU A 1 180 ? -7.849 -9.816 -21.380 1.00 50.84 180 GLU A O 1
ATOM 1403 N N . ASP A 1 181 ? -5.980 -9.225 -20.281 1.00 57.34 181 ASP A N 1
ATOM 1404 C CA . ASP A 1 181 ? -6.545 -8.019 -19.674 1.00 57.34 181 ASP A CA 1
ATOM 1405 C C . ASP A 1 181 ? -6.210 -6.742 -20.474 1.00 57.34 181 ASP A C 1
ATOM 1407 O O . ASP A 1 181 ? -5.055 -6.438 -20.781 1.00 57.34 181 ASP A O 1
ATOM 1411 N N . ASP A 1 182 ? -7.235 -5.933 -20.754 1.00 75.44 182 ASP A N 1
ATOM 1412 C CA . ASP A 1 182 ? -7.151 -4.613 -21.410 1.00 75.44 182 ASP A CA 1
ATOM 1413 C C . ASP A 1 182 ? -6.203 -3.655 -20.648 1.00 75.44 182 ASP A C 1
ATOM 1415 O O . ASP A 1 182 ? -5.693 -2.672 -21.192 1.00 75.44 182 ASP A O 1
ATOM 1419 N N . ALA A 1 183 ? -5.918 -3.963 -19.377 1.00 79.75 183 ALA A N 1
ATOM 1420 C CA . ALA A 1 183 ? -4.935 -3.275 -18.551 1.00 79.75 183 ALA A CA 1
ATOM 1421 C C . ALA A 1 183 ? -3.507 -3.334 -19.123 1.00 79.75 183 ALA A C 1
ATOM 1423 O O . ALA A 1 183 ? -2.840 -2.298 -19.144 1.00 79.75 183 ALA A O 1
ATOM 1424 N N . TYR A 1 184 ? -3.042 -4.482 -19.633 1.00 86.50 184 TYR A N 1
ATOM 1425 C CA . TYR A 1 184 ? -1.652 -4.621 -20.089 1.00 86.50 184 TYR A CA 1
ATOM 1426 C C . TYR A 1 184 ? -1.367 -3.737 -21.298 1.00 86.50 184 TYR A C 1
ATOM 1428 O O . TYR A 1 184 ? -0.442 -2.927 -21.272 1.00 86.50 184 TYR A O 1
ATOM 1436 N N . SER A 1 185 ? -2.208 -3.812 -22.335 1.00 88.25 185 SER A N 1
ATOM 1437 C CA . SER A 1 185 ? -2.052 -2.975 -23.530 1.00 88.25 185 SER A CA 1
ATOM 1438 C C . SER A 1 185 ? -2.148 -1.480 -23.214 1.00 88.25 185 SER A C 1
ATOM 1440 O O . SER A 1 185 ? -1.433 -0.680 -23.816 1.00 88.25 185 SER A O 1
ATOM 1442 N N . LYS A 1 186 ? -2.989 -1.075 -22.251 1.00 91.62 186 LYS A N 1
ATOM 1443 C CA . LYS A 1 186 ? -3.065 0.326 -21.804 1.00 91.62 186 LYS A CA 1
ATOM 1444 C C . LYS A 1 186 ? -1.800 0.771 -21.089 1.00 91.62 186 LYS A C 1
ATOM 1446 O O . LYS A 1 186 ? -1.279 1.842 -21.393 1.00 91.62 186 LYS A O 1
ATOM 1451 N N . VAL A 1 187 ? -1.301 -0.037 -20.156 1.00 92.31 187 VAL A N 1
ATOM 1452 C CA . VAL A 1 187 ? -0.062 0.258 -19.430 1.00 92.31 187 VAL A CA 1
ATOM 1453 C C . VAL A 1 187 ? 1.116 0.319 -20.400 1.00 92.31 187 VAL A C 1
ATOM 1455 O O . VAL A 1 187 ? 1.874 1.287 -20.371 1.00 92.31 187 VAL A O 1
ATOM 1458 N N . GLU A 1 188 ? 1.236 -0.652 -21.307 1.00 92.12 188 GLU A N 1
ATOM 1459 C CA . GLU A 1 188 ? 2.259 -0.670 -22.355 1.00 92.12 188 GLU A CA 1
ATOM 1460 C C . GLU A 1 188 ? 2.187 0.588 -23.226 1.00 92.12 188 GLU A C 1
ATOM 1462 O O . GLU A 1 188 ? 3.205 1.248 -23.453 1.00 92.12 188 GLU A O 1
ATOM 1467 N N . ALA A 1 189 ? 0.985 0.977 -23.656 1.00 92.25 189 ALA A N 1
ATOM 1468 C CA . ALA A 1 189 ? 0.776 2.184 -24.442 1.00 92.25 189 ALA A CA 1
ATOM 1469 C C . ALA A 1 189 ? 1.144 3.469 -23.676 1.00 92.25 189 ALA A C 1
ATOM 1471 O O . ALA A 1 189 ? 1.672 4.410 -24.274 1.00 92.25 189 ALA A O 1
ATOM 1472 N N . ILE A 1 190 ? 0.882 3.526 -22.366 1.00 91.81 190 ILE A N 1
ATOM 1473 C CA . ILE A 1 190 ? 1.226 4.672 -21.513 1.00 91.81 190 ILE A CA 1
ATOM 1474 C C . ILE A 1 190 ? 2.738 4.779 -21.320 1.00 91.81 190 ILE A C 1
ATOM 1476 O O . ILE A 1 190 ? 3.281 5.868 -21.509 1.00 91.81 190 ILE A O 1
ATOM 1480 N N . LEU A 1 191 ? 3.399 3.680 -20.946 1.00 90.19 191 LEU A N 1
ATOM 1481 C CA . LEU A 1 191 ? 4.821 3.674 -20.603 1.00 90.19 191 LEU A CA 1
ATOM 1482 C C . LEU A 1 191 ? 5.712 3.771 -21.845 1.00 90.19 191 LEU A C 1
ATOM 1484 O O . LEU A 1 191 ? 6.634 4.583 -21.887 1.00 90.19 191 LEU A O 1
ATOM 1488 N N . TRP A 1 192 ? 5.424 2.967 -22.871 1.00 89.12 192 TRP A N 1
ATOM 1489 C CA . TRP A 1 192 ? 6.349 2.736 -23.984 1.00 89.12 192 TRP A CA 1
ATOM 1490 C C . TRP A 1 192 ? 5.718 2.902 -25.368 1.00 89.12 192 TRP A C 1
ATOM 1492 O O . TRP A 1 192 ? 6.438 2.953 -26.366 1.00 89.12 192 TRP A O 1
ATOM 1502 N N . GLY A 1 193 ? 4.388 2.947 -25.473 1.00 89.12 193 GLY A N 1
ATOM 1503 C CA . GLY A 1 193 ? 3.662 2.828 -26.742 1.00 89.12 193 GLY A CA 1
ATOM 1504 C C . GLY A 1 193 ? 3.651 1.387 -27.264 1.00 89.12 193 GLY A C 1
ATOM 1505 O O . GLY A 1 193 ? 2.604 0.877 -27.652 1.00 89.12 193 GLY A O 1
ATOM 1506 N N . LYS A 1 194 ? 4.822 0.742 -27.260 1.00 88.50 194 LYS A N 1
ATOM 1507 C CA . LYS A 1 194 ? 5.041 -0.690 -27.464 1.00 88.50 194 LYS A CA 1
ATOM 1508 C C . LYS A 1 194 ? 6.367 -1.091 -26.814 1.00 88.50 194 LYS A C 1
ATOM 1510 O O . LYS A 1 194 ? 7.395 -0.493 -27.134 1.00 88.50 194 LYS A O 1
ATOM 1515 N N . ALA A 1 195 ? 6.364 -2.096 -25.945 1.00 87.50 195 ALA A N 1
ATOM 1516 C CA . ALA A 1 195 ? 7.580 -2.638 -25.360 1.00 87.50 195 ALA A CA 1
ATOM 1517 C C . ALA A 1 195 ? 8.440 -3.300 -26.452 1.00 87.50 195 ALA A C 1
ATOM 1519 O O . ALA A 1 195 ? 7.958 -4.000 -27.344 1.00 87.50 195 ALA A O 1
ATOM 1520 N N . THR A 1 196 ? 9.744 -3.039 -26.409 1.00 89.75 196 THR A N 1
ATOM 1521 C CA . THR A 1 196 ? 10.716 -3.495 -27.420 1.00 89.75 196 THR A CA 1
ATOM 1522 C C . THR A 1 196 ? 11.785 -4.421 -26.854 1.00 89.75 196 THR A C 1
ATOM 1524 O O . THR A 1 196 ? 12.589 -4.963 -27.611 1.00 89.75 196 THR A O 1
ATOM 1527 N N . ASN A 1 197 ? 11.822 -4.583 -25.534 1.00 87.94 197 ASN A N 1
ATOM 1528 C CA . ASN A 1 197 ? 12.763 -5.436 -24.825 1.00 87.94 197 ASN A CA 1
ATOM 1529 C C . ASN A 1 197 ? 12.166 -5.904 -23.494 1.00 87.94 197 ASN A C 1
ATOM 1531 O O . ASN A 1 197 ? 11.192 -5.328 -23.009 1.00 87.94 197 ASN A O 1
ATOM 1535 N N . ASP A 1 198 ? 12.800 -6.914 -22.905 1.00 86.69 198 ASP A N 1
ATOM 1536 C CA . ASP A 1 198 ? 12.330 -7.565 -21.681 1.00 86.69 198 ASP A CA 1
ATOM 1537 C C . ASP A 1 198 ? 12.249 -6.601 -20.491 1.00 86.69 198 ASP A C 1
ATOM 1539 O O . ASP A 1 198 ? 11.302 -6.673 -19.723 1.00 86.69 198 ASP A O 1
ATOM 1543 N N . ASN A 1 199 ? 13.169 -5.635 -20.366 1.00 83.62 199 ASN A N 1
ATOM 1544 C CA . ASN A 1 199 ? 13.106 -4.662 -19.267 1.00 83.62 199 ASN A CA 1
ATOM 1545 C C . ASN A 1 199 ? 11.831 -3.810 -19.354 1.00 83.62 199 ASN A C 1
ATOM 1547 O O . ASN A 1 199 ? 11.146 -3.617 -18.358 1.00 83.62 199 ASN A O 1
ATOM 1551 N N . GLN A 1 200 ? 11.477 -3.350 -20.558 1.00 88.44 200 GLN A N 1
ATOM 1552 C CA . GLN A 1 200 ? 10.244 -2.589 -20.773 1.00 88.44 200 GLN A CA 1
ATOM 1553 C C . GLN A 1 200 ? 8.997 -3.434 -20.509 1.00 88.44 200 GLN A C 1
ATOM 1555 O O . GLN A 1 200 ? 8.025 -2.918 -19.962 1.00 88.44 200 GLN A O 1
ATOM 1560 N N . ALA A 1 201 ? 9.019 -4.714 -20.889 1.00 88.00 201 ALA A N 1
ATOM 1561 C CA . ALA A 1 201 ? 7.927 -5.642 -20.608 1.00 88.00 201 ALA A CA 1
ATOM 1562 C C . ALA A 1 201 ? 7.771 -5.892 -19.097 1.00 88.00 201 ALA A C 1
ATOM 1564 O O . ALA A 1 201 ? 6.649 -5.877 -18.590 1.00 88.00 201 ALA A O 1
ATOM 1565 N N . ASN A 1 202 ? 8.884 -6.026 -18.368 1.00 86.31 202 ASN A N 1
ATOM 1566 C CA . ASN A 1 202 ? 8.880 -6.179 -16.914 1.00 86.31 202 ASN A CA 1
ATOM 1567 C C . ASN A 1 202 ? 8.308 -4.933 -16.224 1.00 86.31 202 ASN A C 1
ATOM 1569 O O . ASN A 1 202 ? 7.492 -5.071 -15.316 1.00 86.31 202 ASN A O 1
ATOM 1573 N N . ASP A 1 203 ? 8.656 -3.725 -16.681 1.00 88.81 203 ASP A N 1
ATOM 1574 C CA . ASP A 1 203 ? 8.087 -2.480 -16.142 1.00 88.81 203 ASP A CA 1
ATOM 1575 C C . ASP A 1 203 ? 6.560 -2.426 -16.322 1.00 88.81 203 ASP A C 1
ATOM 1577 O O . ASP A 1 203 ? 5.831 -2.029 -15.408 1.00 88.81 203 ASP A O 1
ATOM 1581 N N . VAL A 1 204 ? 6.060 -2.862 -17.487 1.00 90.06 204 VAL A N 1
ATOM 1582 C CA . VAL A 1 204 ? 4.616 -2.956 -17.762 1.00 90.06 204 VAL A CA 1
ATOM 1583 C C . VAL A 1 204 ? 3.948 -3.927 -16.797 1.00 90.06 204 VAL A C 1
ATOM 1585 O O . VAL A 1 204 ? 2.932 -3.588 -16.190 1.00 90.06 204 VAL A O 1
ATOM 1588 N N . GLU A 1 205 ? 4.512 -5.115 -16.614 1.00 88.62 205 GLU A N 1
ATOM 1589 C CA . GLU A 1 205 ? 3.911 -6.140 -15.765 1.00 88.62 205 GLU A CA 1
ATOM 1590 C C . GLU A 1 205 ? 3.984 -5.766 -14.270 1.00 88.62 205 GLU A C 1
ATOM 1592 O O . GLU A 1 205 ? 2.997 -5.940 -13.555 1.00 88.62 205 GLU A O 1
ATOM 1597 N N . VAL A 1 206 ? 5.059 -5.114 -13.804 1.00 89.00 206 VAL A N 1
ATOM 1598 C CA . VAL A 1 206 ? 5.143 -4.525 -12.450 1.00 89.00 206 VAL A CA 1
ATOM 1599 C C . VAL A 1 206 ? 3.994 -3.544 -12.200 1.00 89.00 206 VAL A C 1
ATOM 1601 O O . VAL A 1 206 ? 3.363 -3.577 -11.139 1.00 89.00 206 VAL A O 1
ATOM 1604 N N . VAL A 1 207 ? 3.704 -2.677 -13.172 1.00 91.62 207 VAL A N 1
ATOM 1605 C CA . VAL A 1 207 ? 2.602 -1.711 -13.089 1.00 91.62 207 VAL A CA 1
ATOM 1606 C C . VAL A 1 207 ? 1.240 -2.412 -13.133 1.00 91.62 207 VAL A C 1
ATOM 1608 O O . VAL A 1 207 ? 0.359 -2.068 -12.343 1.00 91.62 207 VAL A O 1
ATOM 1611 N N . CYS A 1 208 ? 1.069 -3.424 -13.986 1.00 89.50 208 CYS A N 1
ATOM 1612 C CA . CYS A 1 208 ? -0.163 -4.216 -14.054 1.00 89.50 208 CYS A CA 1
ATOM 1613 C C . CYS A 1 208 ? -0.453 -4.940 -12.734 1.00 89.50 208 CYS A C 1
ATOM 1615 O O . CYS A 1 208 ? -1.588 -4.922 -12.259 1.00 89.50 208 CYS A O 1
ATOM 1617 N N . GLU A 1 209 ? 0.565 -5.523 -12.098 1.00 86.88 209 GLU A N 1
ATOM 1618 C CA . GLU A 1 209 ? 0.420 -6.145 -10.782 1.00 86.88 209 GLU A CA 1
ATOM 1619 C C . GLU A 1 209 ? -0.011 -5.129 -9.720 1.00 86.88 209 GLU A C 1
ATOM 1621 O O . GLU A 1 209 ? -0.946 -5.393 -8.960 1.00 86.88 209 GLU A O 1
ATOM 1626 N N . ALA A 1 210 ? 0.593 -3.937 -9.709 1.00 90.56 210 ALA A N 1
ATOM 1627 C CA . ALA A 1 210 ? 0.210 -2.900 -8.757 1.00 90.56 210 ALA A CA 1
ATOM 1628 C C . ALA A 1 210 ? -1.262 -2.486 -8.936 1.00 90.56 210 ALA A C 1
ATOM 1630 O O . ALA A 1 210 ? -1.978 -2.307 -7.951 1.00 90.56 210 ALA A O 1
ATOM 1631 N N . ILE A 1 211 ? -1.742 -2.402 -10.181 1.00 89.44 211 ILE A N 1
ATOM 1632 C CA . ILE A 1 211 ? -3.150 -2.114 -10.492 1.00 89.44 211 ILE A CA 1
ATOM 1633 C C . ILE A 1 211 ? -4.062 -3.244 -10.006 1.00 89.44 211 ILE A C 1
ATOM 1635 O O . ILE A 1 211 ? -5.032 -2.972 -9.296 1.00 89.44 211 ILE A O 1
ATOM 1639 N N . LYS A 1 212 ? -3.736 -4.502 -10.336 1.00 85.12 212 LYS A N 1
ATOM 1640 C CA . LYS A 1 212 ? -4.508 -5.700 -9.958 1.00 85.12 212 LYS A CA 1
ATOM 1641 C C . LYS A 1 212 ? -4.746 -5.781 -8.451 1.00 85.12 212 LYS A C 1
ATOM 1643 O O . LYS A 1 212 ? -5.836 -6.137 -8.012 1.00 85.12 212 LYS A O 1
ATOM 1648 N N . TRP A 1 213 ? -3.737 -5.425 -7.660 1.00 83.50 213 TRP A N 1
ATOM 1649 C CA . TRP A 1 213 ? -3.799 -5.473 -6.198 1.00 83.50 213 TRP A CA 1
ATOM 1650 C C . TRP A 1 213 ? -4.201 -4.147 -5.545 1.00 83.50 213 TRP A C 1
ATOM 1652 O O . TRP A 1 213 ? -4.190 -4.051 -4.317 1.00 83.50 213 TRP A O 1
ATOM 1662 N N . HIS A 1 214 ? -4.560 -3.131 -6.340 1.00 88.31 214 HIS A N 1
ATOM 1663 C CA . HIS A 1 214 ? -4.825 -1.766 -5.876 1.00 88.31 214 HIS A CA 1
ATOM 1664 C C . HIS A 1 214 ? -3.713 -1.225 -4.961 1.00 88.31 214 HIS A C 1
ATOM 1666 O O . HIS A 1 214 ? -3.975 -0.563 -3.954 1.00 88.31 214 HIS A O 1
ATOM 1672 N N . ALA A 1 215 ? -2.466 -1.555 -5.287 1.00 91.31 215 ALA A N 1
ATOM 1673 C CA . ALA A 1 215 ? -1.300 -1.190 -4.508 1.00 91.31 215 ALA A CA 1
ATOM 1674 C C . ALA A 1 215 ? -0.793 0.213 -4.870 1.00 91.31 215 ALA A C 1
ATOM 1676 O O . ALA A 1 215 ? -0.931 0.682 -5.999 1.00 91.31 215 ALA A O 1
ATOM 1677 N N . ILE A 1 216 ? -0.139 0.867 -3.911 1.00 94.69 216 ILE A N 1
ATOM 1678 C CA . ILE A 1 216 ? 0.710 2.029 -4.182 1.00 94.69 216 ILE A CA 1
ATOM 1679 C C . ILE A 1 216 ? 2.062 1.497 -4.655 1.00 94.69 216 ILE A C 1
ATOM 1681 O O . ILE A 1 216 ? 2.753 0.804 -3.902 1.00 94.69 216 ILE A O 1
ATOM 1685 N N . LEU A 1 217 ? 2.446 1.820 -5.890 1.00 94.88 217 LEU A N 1
ATOM 1686 C CA . LEU A 1 217 ? 3.727 1.408 -6.455 1.00 94.88 217 LEU A CA 1
ATOM 1687 C C . LEU A 1 217 ? 4.842 2.337 -5.971 1.00 94.88 217 LEU A C 1
ATOM 1689 O O . LEU A 1 217 ? 4.769 3.552 -6.140 1.00 94.88 217 LEU A O 1
ATOM 1693 N N . ILE A 1 218 ? 5.896 1.759 -5.404 1.00 94.62 218 ILE A N 1
ATOM 1694 C CA . ILE A 1 218 ? 7.086 2.480 -4.960 1.00 94.62 218 ILE A CA 1
ATOM 1695 C C . ILE A 1 218 ? 8.241 2.135 -5.899 1.00 94.62 218 ILE A C 1
ATOM 1697 O O . ILE A 1 218 ? 8.667 0.980 -5.965 1.00 94.62 218 ILE A O 1
ATOM 1701 N N . THR A 1 219 ? 8.764 3.133 -6.612 1.00 92.44 219 THR A N 1
ATOM 1702 C CA . THR A 1 219 ? 9.862 2.957 -7.577 1.00 92.44 219 THR A CA 1
ATOM 1703 C C . THR A 1 219 ? 10.726 4.217 -7.699 1.00 92.44 219 THR A C 1
ATOM 1705 O O . THR A 1 219 ? 10.316 5.317 -7.336 1.00 92.44 219 THR A O 1
ATOM 1708 N N . ASN A 1 220 ? 11.951 4.043 -8.201 1.00 89.88 220 ASN A N 1
ATOM 1709 C CA . ASN A 1 220 ? 12.823 5.127 -8.660 1.00 89.88 220 ASN A CA 1
ATOM 1710 C C . ASN A 1 220 ? 12.959 5.172 -10.195 1.00 89.88 220 ASN A C 1
ATOM 1712 O O . ASN A 1 220 ? 13.648 6.058 -10.714 1.00 89.88 220 ASN A O 1
ATOM 1716 N N . ASP A 1 221 ? 12.325 4.245 -10.918 1.00 85.38 221 ASP A N 1
ATOM 1717 C CA . ASP A 1 221 ? 12.402 4.169 -12.373 1.00 85.38 221 ASP A CA 1
ATOM 1718 C C . ASP A 1 221 ? 11.719 5.367 -13.053 1.00 85.38 221 ASP A C 1
ATOM 1720 O O . ASP A 1 221 ? 10.673 5.847 -12.624 1.00 85.38 221 ASP A O 1
ATOM 1724 N N . GLY A 1 222 ? 12.339 5.894 -14.111 1.00 76.25 222 GLY A N 1
ATOM 1725 C CA . GLY A 1 222 ? 11.858 7.072 -14.841 1.00 76.25 222 GLY A CA 1
ATOM 1726 C C . GLY A 1 222 ? 11.993 8.400 -14.089 1.00 76.25 222 GLY A C 1
ATOM 1727 O O . GLY A 1 222 ? 11.501 9.428 -14.547 1.00 76.25 222 GLY A O 1
ATOM 1728 N N . GLY A 1 223 ? 12.648 8.406 -12.925 1.00 61.84 223 GLY A N 1
ATOM 1729 C CA . GLY A 1 223 ? 12.733 9.572 -12.049 1.00 61.84 223 GLY A CA 1
ATOM 1730 C C . GLY A 1 223 ? 13.843 10.575 -12.379 1.00 61.84 223 GLY A C 1
ATOM 1731 O O . GLY A 1 223 ? 14.006 11.536 -11.623 1.00 61.84 223 GLY A O 1
ATOM 1732 N N . SER A 1 224 ? 14.631 10.359 -13.436 1.00 60.41 224 SER A N 1
ATOM 1733 C CA . SER A 1 224 ? 15.765 11.220 -13.804 1.00 60.41 224 SER A CA 1
ATOM 1734 C C . SER A 1 224 ? 15.441 12.120 -15.001 1.00 60.41 224 SER A C 1
ATOM 1736 O O . SER A 1 224 ? 14.798 11.685 -15.953 1.00 60.41 224 SER A O 1
ATOM 1738 N N . ASN A 1 225 ? 15.981 13.347 -15.015 1.00 53.31 225 ASN A N 1
ATOM 1739 C CA . ASN A 1 225 ? 15.893 14.267 -16.167 1.00 53.31 225 ASN A CA 1
ATOM 1740 C C . ASN A 1 225 ? 16.478 13.67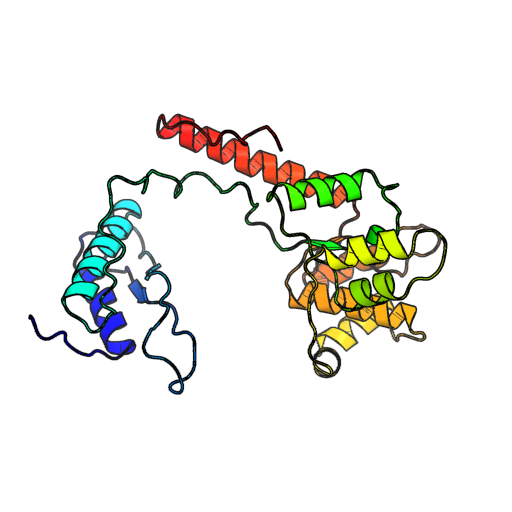0 -17.466 1.00 53.31 225 ASN A C 1
ATOM 1742 O O . ASN A 1 225 ? 16.201 14.160 -18.556 1.00 53.31 225 ASN A O 1
ATOM 1746 N N . SER A 1 226 ? 17.301 12.625 -17.347 1.00 49.69 226 SER A N 1
ATOM 1747 C CA . SER A 1 226 ? 17.915 11.883 -18.450 1.00 49.69 226 SER A CA 1
ATOM 1748 C C . SER A 1 226 ? 17.044 10.758 -19.020 1.00 49.69 226 SER A C 1
ATOM 1750 O O . SER A 1 226 ? 17.321 10.305 -20.127 1.00 49.69 226 SER A O 1
ATOM 1752 N N . GLN A 1 227 ? 16.011 10.301 -18.302 1.00 52.00 227 GLN A N 1
ATOM 1753 C CA . GLN A 1 227 ? 15.082 9.261 -18.761 1.00 52.00 227 GLN A CA 1
ATOM 1754 C C . GLN A 1 227 ? 13.641 9.596 -18.342 1.00 52.00 227 GLN A C 1
ATOM 1756 O O . GLN A 1 227 ? 13.080 8.932 -17.473 1.00 52.00 227 GLN A O 1
ATOM 1761 N N . PRO A 1 228 ? 13.020 10.614 -18.966 1.00 58.34 228 PRO A N 1
ATOM 1762 C CA . PRO A 1 228 ? 11.674 11.075 -18.615 1.00 58.34 228 PRO A CA 1
ATOM 1763 C C . PRO A 1 228 ? 10.544 10.092 -18.987 1.00 58.34 228 PRO A C 1
ATOM 1765 O O . PRO A 1 228 ? 9.380 10.440 -18.833 1.00 58.34 228 PRO A O 1
ATOM 1768 N N . GLY A 1 229 ? 10.863 8.902 -19.513 1.00 71.25 229 GLY A N 1
ATOM 1769 C CA . GLY A 1 229 ? 9.888 7.954 -20.069 1.00 71.25 229 GLY A CA 1
ATOM 1770 C C . GLY A 1 229 ? 9.581 6.718 -19.221 1.00 71.25 229 GLY A C 1
ATOM 1771 O O . GLY A 1 229 ? 8.708 5.958 -19.611 1.00 71.25 229 GLY A O 1
ATOM 1772 N N . GLY A 1 230 ? 10.275 6.495 -18.099 1.00 83.94 230 GLY A N 1
ATOM 1773 C CA . GLY A 1 230 ? 9.994 5.341 -17.231 1.00 83.94 230 GLY A CA 1
ATOM 1774 C C . GLY A 1 230 ? 8.717 5.518 -16.400 1.00 83.94 230 GLY A C 1
ATOM 1775 O O . GLY A 1 230 ? 7.913 6.429 -16.635 1.00 83.94 230 GLY A O 1
ATOM 1776 N N . ILE A 1 231 ? 8.545 4.683 -15.377 1.00 90.94 231 ILE A N 1
ATOM 1777 C CA . ILE A 1 231 ? 7.310 4.635 -14.579 1.00 90.94 231 ILE A CA 1
ATOM 1778 C C . ILE A 1 231 ? 7.005 5.984 -13.900 1.00 90.94 231 ILE A C 1
ATOM 1780 O O . ILE A 1 231 ? 5.897 6.508 -14.037 1.00 90.94 231 ILE A O 1
ATOM 1784 N N . LEU A 1 232 ? 7.977 6.616 -13.226 1.00 90.94 232 LEU A N 1
ATOM 1785 C CA . LEU A 1 232 ? 7.761 7.917 -12.569 1.00 90.94 232 LEU A CA 1
ATOM 1786 C C . LEU A 1 232 ? 7.471 9.045 -13.562 1.00 90.94 232 LEU A C 1
ATOM 1788 O O . LEU A 1 232 ? 6.679 9.938 -13.251 1.00 90.94 232 LEU A O 1
ATOM 1792 N N . GLY A 1 233 ? 8.073 8.992 -14.753 1.00 89.69 233 GLY A N 1
ATOM 1793 C CA . GLY A 1 233 ? 7.831 9.952 -15.832 1.00 89.69 233 GLY A CA 1
ATOM 1794 C C . GLY A 1 233 ? 6.376 9.948 -16.300 1.00 89.69 233 GLY A C 1
ATOM 1795 O O . GLY A 1 233 ? 5.830 10.988 -16.664 1.00 89.69 233 GLY A O 1
ATOM 1796 N N . ASN A 1 234 ? 5.720 8.791 -16.191 1.00 92.12 234 ASN A N 1
ATOM 1797 C CA . ASN A 1 234 ? 4.318 8.596 -16.539 1.00 92.12 234 ASN A CA 1
ATOM 1798 C C . ASN A 1 234 ? 3.372 8.536 -15.326 1.00 92.12 234 ASN A C 1
ATOM 1800 O O . ASN A 1 234 ? 2.170 8.359 -15.516 1.00 92.12 234 ASN A O 1
ATOM 1804 N N . SER A 1 235 ? 3.863 8.741 -14.097 1.00 92.38 235 SER A N 1
ATOM 1805 C CA . SER A 1 235 ? 3.081 8.638 -12.847 1.00 92.38 235 SER A CA 1
ATOM 1806 C C . SER A 1 235 ? 1.750 9.397 -12.880 1.00 92.38 235 SER A C 1
ATOM 1808 O O . SER A 1 235 ? 0.718 8.865 -12.477 1.00 92.38 235 SER A O 1
ATOM 1810 N N . LYS A 1 236 ? 1.746 10.623 -13.420 1.00 92.12 236 LYS A N 1
ATOM 1811 C CA . LYS A 1 236 ? 0.527 11.429 -13.557 1.00 92.12 236 LYS A CA 1
ATOM 1812 C C . LYS A 1 236 ? -0.512 10.753 -14.455 1.00 92.12 236 LYS A C 1
ATOM 1814 O O . LYS A 1 236 ? -1.672 10.671 -14.073 1.00 92.12 236 LYS A O 1
ATOM 1819 N N . ARG A 1 237 ? -0.096 10.250 -15.620 1.00 93.25 237 ARG A N 1
ATOM 1820 C CA . ARG A 1 237 ? -0.991 9.555 -16.558 1.00 93.25 237 ARG A CA 1
ATOM 1821 C C . ARG A 1 237 ? -1.478 8.231 -15.985 1.00 93.25 237 ARG A C 1
ATOM 1823 O O . ARG A 1 237 ? -2.658 7.938 -16.085 1.00 93.25 237 ARG A O 1
ATOM 1830 N N . LEU A 1 238 ? -0.601 7.471 -15.328 1.00 93.88 238 LEU A N 1
ATOM 1831 C CA . LEU A 1 238 ? -0.977 6.237 -14.630 1.00 93.88 238 LEU A CA 1
ATOM 1832 C C . LEU A 1 238 ? -2.041 6.499 -13.549 1.00 93.88 238 LEU A C 1
ATOM 1834 O O . LEU A 1 238 ? -2.989 5.729 -13.416 1.00 93.88 238 LEU A O 1
ATOM 1838 N N . SER A 1 239 ? -1.931 7.612 -12.823 1.00 94.31 239 SER A N 1
ATOM 1839 C CA . SER A 1 239 ? -2.929 8.024 -11.833 1.00 94.31 239 SER A CA 1
ATOM 1840 C C . SER A 1 239 ? -4.250 8.461 -12.478 1.00 94.31 239 SER A C 1
ATOM 1842 O O . SER A 1 239 ? -5.312 7.982 -12.090 1.00 94.31 239 SER A O 1
ATOM 1844 N N . GLU A 1 240 ? -4.203 9.326 -13.496 1.00 93.44 240 GLU A N 1
ATOM 1845 C CA . GLU A 1 240 ? -5.401 9.872 -14.151 1.00 93.44 240 GLU A CA 1
ATOM 1846 C C . GLU A 1 240 ? -6.163 8.828 -14.984 1.00 93.44 240 GLU A C 1
ATOM 1848 O O . GLU A 1 240 ? -7.393 8.817 -14.974 1.00 93.44 240 GLU A O 1
ATOM 1853 N N . GLU A 1 241 ? -5.450 7.958 -15.704 1.00 93.25 241 GLU A N 1
ATOM 1854 C CA . GLU A 1 241 ? -6.042 6.990 -16.635 1.00 93.25 241 GLU A CA 1
ATOM 1855 C C . GLU A 1 241 ? -6.356 5.640 -15.968 1.00 93.25 241 GLU A C 1
ATOM 1857 O O . GLU A 1 241 ? -7.321 4.983 -16.361 1.00 93.25 241 GLU A O 1
ATOM 1862 N N . LEU A 1 242 ? -5.569 5.218 -14.968 1.00 91.62 242 LEU A N 1
ATOM 1863 C CA . LEU A 1 242 ? -5.655 3.875 -14.369 1.00 91.62 242 LEU A CA 1
ATOM 1864 C C . LEU A 1 242 ? -5.837 3.878 -12.842 1.00 91.62 242 LEU A C 1
ATOM 1866 O O . LEU A 1 242 ? -5.965 2.812 -12.243 1.00 91.62 242 LEU A O 1
ATOM 1870 N N . GLY A 1 243 ? -5.858 5.047 -12.192 1.00 92.25 243 GLY A N 1
ATOM 1871 C CA . GLY A 1 243 ? -6.009 5.152 -10.737 1.00 92.25 243 GLY A CA 1
ATOM 1872 C C . GLY A 1 243 ? -4.801 4.649 -9.941 1.00 92.25 243 GLY A C 1
ATOM 1873 O O . GLY A 1 243 ? -4.917 4.445 -8.732 1.00 92.25 243 GLY A O 1
ATOM 1874 N N . LEU A 1 244 ? -3.650 4.435 -10.589 1.00 93.94 244 LEU A N 1
ATOM 1875 C CA . LEU A 1 244 ? -2.450 3.938 -9.926 1.00 93.94 244 LEU A CA 1
ATOM 1876 C C . LEU A 1 244 ? -1.667 5.083 -9.283 1.00 93.94 244 LEU A C 1
ATOM 1878 O O . LEU A 1 244 ? -1.186 5.993 -9.961 1.00 93.94 244 LEU A O 1
ATOM 1882 N N . GLN A 1 245 ? -1.457 4.990 -7.973 1.00 95.44 245 GLN A N 1
ATOM 1883 C CA . GLN A 1 245 ? -0.557 5.888 -7.264 1.00 95.44 245 GLN A CA 1
ATOM 1884 C C . GLN A 1 245 ? 0.878 5.356 -7.333 1.00 95.44 245 GLN A C 1
ATOM 1886 O O . GLN A 1 245 ? 1.158 4.242 -6.892 1.00 95.44 245 GLN A O 1
ATOM 1891 N N . VAL A 1 246 ? 1.788 6.184 -7.847 1.00 94.94 246 VAL A N 1
ATOM 1892 C CA . VAL A 1 246 ? 3.225 5.897 -7.906 1.00 94.94 246 VAL A CA 1
ATOM 1893 C C . VAL A 1 246 ? 3.961 6.895 -7.022 1.00 94.94 246 VAL A C 1
ATOM 1895 O O . VAL A 1 246 ? 3.746 8.098 -7.160 1.00 94.94 246 VAL A O 1
ATOM 1898 N N . LEU A 1 247 ? 4.817 6.405 -6.129 1.00 94.88 247 LEU A N 1
ATOM 1899 C CA . LEU A 1 247 ? 5.621 7.215 -5.216 1.00 94.88 247 LEU A CA 1
ATOM 1900 C C . LEU A 1 247 ? 7.103 6.854 -5.326 1.00 94.88 247 LEU A C 1
ATOM 1902 O O . LEU A 1 247 ? 7.475 5.698 -5.536 1.00 94.88 247 LEU A O 1
ATOM 1906 N N . ARG A 1 248 ? 7.967 7.838 -5.094 1.00 94.38 248 ARG A N 1
ATOM 1907 C CA . ARG A 1 248 ? 9.367 7.592 -4.737 1.00 94.38 248 ARG A CA 1
ATOM 1908 C C . ARG A 1 248 ? 9.461 7.031 -3.317 1.00 94.38 248 ARG A C 1
ATOM 1910 O O . ARG A 1 248 ? 8.549 7.244 -2.514 1.00 94.38 248 ARG A O 1
ATOM 1917 N N . PRO A 1 249 ? 10.571 6.366 -2.949 1.00 94.25 249 PRO A N 1
ATOM 1918 C CA . PRO A 1 249 ? 10.762 5.866 -1.589 1.00 94.25 249 PRO A CA 1
ATOM 1919 C C . PRO A 1 249 ? 10.571 6.937 -0.506 1.00 94.25 249 PRO A C 1
ATOM 1921 O O . PRO A 1 249 ? 9.907 6.686 0.496 1.00 94.25 249 PRO A O 1
ATOM 1924 N N . GLU A 1 250 ? 11.114 8.138 -0.703 1.00 95.31 250 GLU A N 1
ATOM 1925 C CA . GLU A 1 250 ? 11.026 9.240 0.261 1.00 95.31 250 GLU A CA 1
ATOM 1926 C C . GLU A 1 250 ? 9.589 9.764 0.393 1.00 95.31 250 GLU A C 1
ATOM 1928 O O . GLU A 1 250 ? 9.112 10.001 1.503 1.00 95.31 250 GLU A O 1
ATOM 1933 N N . GLU A 1 251 ? 8.878 9.871 -0.731 1.00 95.69 251 GLU A N 1
ATOM 1934 C CA . GLU A 1 251 ? 7.471 10.284 -0.780 1.00 95.69 251 GLU A CA 1
ATOM 1935 C C . GLU A 1 251 ? 6.568 9.245 -0.102 1.00 95.69 251 GLU A C 1
ATOM 1937 O O . GLU A 1 251 ? 5.647 9.602 0.631 1.00 95.69 251 GLU A O 1
ATOM 1942 N N . ALA A 1 252 ? 6.855 7.952 -0.283 1.00 95.56 252 ALA A N 1
ATOM 1943 C CA . ALA A 1 252 ? 6.156 6.872 0.407 1.00 95.56 252 ALA A CA 1
ATOM 1944 C C . ALA A 1 252 ? 6.380 6.929 1.924 1.00 95.56 252 ALA A C 1
ATOM 1946 O O . ALA A 1 252 ? 5.437 6.754 2.697 1.00 95.56 252 ALA A O 1
ATOM 1947 N N . VAL A 1 253 ? 7.607 7.230 2.364 1.00 96.56 253 VAL A N 1
ATOM 1948 C CA . VAL A 1 253 ? 7.917 7.420 3.786 1.00 96.56 253 VAL A CA 1
ATOM 1949 C C . VAL A 1 253 ? 7.139 8.591 4.378 1.00 96.56 253 VAL A C 1
ATOM 1951 O O . VAL A 1 253 ? 6.556 8.456 5.454 1.00 96.56 253 VAL A O 1
ATOM 1954 N N . GLU A 1 254 ? 7.093 9.730 3.689 1.00 97.00 254 GLU A N 1
ATOM 1955 C CA . GLU A 1 254 ? 6.312 10.886 4.133 1.00 97.00 254 GLU A CA 1
ATOM 1956 C C . GLU A 1 254 ? 4.807 10.582 4.163 1.00 97.00 254 GLU A C 1
ATOM 1958 O O . GLU A 1 254 ? 4.129 10.883 5.148 1.00 97.00 254 GLU A O 1
ATOM 1963 N N . PHE A 1 255 ? 4.295 9.905 3.134 1.00 95.81 255 PHE A N 1
ATOM 1964 C CA . PHE A 1 255 ? 2.906 9.463 3.072 1.00 95.81 255 PHE A CA 1
ATOM 1965 C C . PHE A 1 255 ? 2.535 8.585 4.276 1.00 95.81 255 PHE A C 1
ATOM 1967 O O . PHE A 1 255 ? 1.528 8.834 4.941 1.00 95.81 255 PHE A O 1
ATOM 1974 N N . ILE A 1 256 ? 3.367 7.591 4.600 1.00 95.62 256 ILE A N 1
ATOM 1975 C CA . ILE A 1 256 ? 3.133 6.686 5.732 1.00 95.62 256 ILE A CA 1
ATOM 1976 C C . ILE A 1 256 ? 3.230 7.430 7.065 1.00 95.62 256 ILE A C 1
ATOM 1978 O O . ILE A 1 256 ? 2.365 7.230 7.915 1.00 95.62 256 ILE A O 1
ATOM 1982 N N . ARG A 1 257 ? 4.196 8.344 7.243 1.00 96.12 257 ARG A N 1
ATOM 1983 C CA . ARG A 1 257 ? 4.275 9.192 8.450 1.00 96.12 257 ARG A CA 1
ATOM 1984 C C . ARG A 1 257 ? 2.997 9.985 8.666 1.00 96.12 257 ARG A C 1
ATOM 1986 O O . ARG A 1 257 ? 2.468 9.995 9.773 1.00 96.12 257 ARG A O 1
ATOM 1993 N N . ASN A 1 258 ? 2.465 10.597 7.614 1.00 95.12 258 ASN A N 1
ATOM 1994 C CA . ASN A 1 258 ? 1.209 11.337 7.708 1.00 95.12 258 ASN A CA 1
ATOM 1995 C C . ASN A 1 258 ? 0.049 10.417 8.116 1.00 95.12 258 ASN A C 1
ATOM 1997 O O . ASN A 1 258 ? -0.765 10.784 8.961 1.00 95.12 258 ASN A O 1
ATOM 2001 N N . LYS A 1 259 ? 0.009 9.183 7.602 1.00 94.44 259 LYS A N 1
ATOM 2002 C CA . LYS A 1 259 ? -1.014 8.194 7.974 1.00 94.44 259 LYS A CA 1
ATOM 2003 C C . LYS A 1 259 ? -0.864 7.663 9.401 1.00 94.44 259 LYS A C 1
ATOM 2005 O O . LYS A 1 259 ? -1.877 7.459 10.070 1.00 94.44 259 LYS A O 1
ATOM 2010 N N . ILE A 1 260 ? 0.365 7.505 9.890 1.00 94.81 260 ILE A N 1
ATOM 2011 C CA . ILE A 1 260 ? 0.668 7.210 11.298 1.00 94.81 260 ILE A CA 1
ATOM 2012 C C . ILE A 1 260 ? 0.177 8.354 12.191 1.00 94.81 260 ILE A C 1
ATOM 2014 O O . ILE A 1 260 ? -0.537 8.102 13.156 1.00 94.81 260 ILE A O 1
ATOM 2018 N N . LEU A 1 261 ? 0.465 9.609 11.833 1.00 94.56 261 LEU A N 1
ATOM 2019 C CA . LEU A 1 261 ? 0.006 10.781 12.585 1.00 94.56 261 LEU A CA 1
ATOM 2020 C C . LEU A 1 261 ? -1.525 10.880 12.628 1.00 94.56 261 LEU A C 1
ATOM 2022 O O . LEU A 1 261 ? -2.093 11.137 13.688 1.00 94.56 261 LEU A O 1
ATOM 2026 N N . GLU A 1 262 ? -2.207 10.638 11.506 1.00 92.31 262 GLU A N 1
ATOM 2027 C CA . GLU A 1 262 ? -3.674 10.580 11.452 1.00 92.31 262 GLU A CA 1
ATOM 2028 C C . GLU A 1 262 ? -4.235 9.479 12.370 1.00 92.31 262 GLU A C 1
ATOM 2030 O O . GLU A 1 262 ? -5.196 9.709 13.108 1.00 92.31 262 GLU A O 1
ATOM 2035 N N . ARG A 1 263 ? -3.639 8.278 12.333 1.00 92.88 263 ARG A N 1
ATOM 2036 C CA . ARG A 1 263 ? -4.014 7.136 13.181 1.00 92.88 263 ARG A CA 1
ATOM 2037 C C . ARG A 1 263 ? -3.822 7.462 14.662 1.00 92.88 263 ARG A C 1
ATOM 2039 O O . ARG A 1 263 ? -4.743 7.258 15.451 1.00 92.88 263 ARG A O 1
ATOM 2046 N N . ASP A 1 264 ? -2.657 7.978 15.027 1.00 94.25 264 ASP A N 1
ATOM 2047 C CA . ASP A 1 264 ? -2.288 8.255 16.415 1.00 94.25 264 ASP A CA 1
ATOM 2048 C C . ASP A 1 264 ? -3.104 9.417 16.983 1.00 94.25 264 ASP A C 1
ATOM 2050 O O . ASP A 1 264 ? -3.598 9.337 18.108 1.00 94.25 264 ASP A O 1
ATOM 2054 N N . GLY A 1 265 ? -3.344 10.457 16.178 1.00 92.50 265 GLY A N 1
ATOM 2055 C CA . GLY A 1 265 ? -4.235 11.559 16.532 1.00 92.50 265 GLY A CA 1
ATOM 2056 C C . GLY A 1 265 ? -5.672 11.092 16.769 1.00 92.50 265 GLY A C 1
ATOM 2057 O O . GLY A 1 265 ? -6.300 11.500 17.747 1.00 92.50 265 GLY A O 1
ATOM 2058 N N . PHE A 1 266 ? -6.184 10.187 15.930 1.00 90.75 266 PHE A N 1
ATOM 2059 C CA . PHE A 1 266 ? -7.498 9.577 16.134 1.00 90.75 266 PHE A CA 1
ATOM 2060 C C . PHE A 1 266 ? -7.547 8.738 17.421 1.00 90.75 266 PHE A C 1
ATOM 2062 O O . PHE A 1 266 ? -8.468 8.893 18.223 1.00 90.75 266 PHE A O 1
ATOM 2069 N N . ASN A 1 267 ? -6.535 7.902 17.665 1.00 91.62 267 ASN A N 1
ATOM 2070 C CA . ASN A 1 267 ? -6.445 7.096 18.885 1.00 91.62 267 ASN A CA 1
ATOM 2071 C C . ASN A 1 267 ? -6.404 7.975 20.144 1.00 91.62 267 ASN A C 1
ATOM 2073 O O . ASN A 1 267 ? -7.111 7.691 21.110 1.00 91.62 267 ASN A O 1
ATOM 2077 N N . ALA A 1 268 ? -5.657 9.081 20.113 1.00 90.00 268 ALA A N 1
ATOM 2078 C CA . ALA A 1 268 ? -5.611 10.044 21.208 1.00 90.00 268 ALA A CA 1
ATOM 2079 C C . ALA A 1 268 ? -6.980 10.699 21.475 1.00 90.00 268 ALA A C 1
ATOM 2081 O O . ALA A 1 268 ? -7.378 10.837 22.633 1.00 90.00 268 ALA A O 1
ATOM 2082 N N . GLN A 1 269 ? -7.732 11.059 20.427 1.00 87.56 269 GLN A N 1
ATOM 2083 C CA . GLN A 1 269 ? -9.092 11.599 20.570 1.00 87.56 269 GLN A CA 1
ATOM 2084 C C . GLN A 1 269 ? -10.045 10.580 21.201 1.00 87.56 269 GLN A C 1
ATOM 2086 O O . GLN A 1 269 ? -10.797 10.918 22.115 1.00 87.56 269 GLN A O 1
ATOM 2091 N N . VAL A 1 270 ? -9.986 9.322 20.762 1.00 84.81 270 VAL A N 1
ATOM 2092 C CA . VAL A 1 270 ? -10.792 8.232 21.329 1.00 84.81 270 VAL A CA 1
ATOM 2093 C C . VAL A 1 270 ? -10.462 8.029 22.807 1.00 84.81 270 VAL A C 1
ATOM 2095 O O . VAL A 1 270 ? -11.373 7.912 23.627 1.00 84.81 270 VAL A O 1
ATOM 2098 N N . THR A 1 271 ? -9.183 8.057 23.180 1.00 86.88 271 THR A N 1
ATOM 2099 C CA . THR A 1 271 ? -8.752 8.009 24.584 1.00 86.88 271 THR A CA 1
ATOM 2100 C C . THR A 1 271 ? -9.278 9.189 25.392 1.00 86.88 271 THR A C 1
ATOM 2102 O O . THR A 1 271 ? -9.809 8.979 26.480 1.00 86.88 271 THR A O 1
ATOM 2105 N N . ALA A 1 272 ? -9.209 10.413 24.864 1.00 84.31 272 ALA A N 1
ATOM 2106 C CA . ALA A 1 272 ? -9.734 11.595 25.544 1.00 84.31 272 ALA A CA 1
ATOM 2107 C C . ALA A 1 272 ? -11.253 11.511 25.785 1.00 84.31 272 ALA A C 1
ATOM 2109 O O . ALA A 1 272 ? -11.732 11.924 26.838 1.00 84.31 272 ALA A O 1
ATOM 2110 N N . LEU A 1 273 ? -12.005 10.946 24.834 1.00 81.81 273 LEU A N 1
ATOM 2111 C CA . LEU A 1 273 ? -13.459 10.786 24.931 1.00 81.81 273 LEU A CA 1
ATOM 2112 C C . LEU A 1 273 ? -13.883 9.636 25.852 1.00 81.81 273 LEU A C 1
ATOM 2114 O O . LEU A 1 273 ? -14.920 9.720 26.505 1.00 81.81 273 LEU A O 1
ATOM 2118 N N . THR A 1 274 ? -13.111 8.549 25.888 1.00 81.56 274 THR A N 1
ATOM 2119 C CA . THR A 1 274 ? -13.500 7.306 26.580 1.00 81.56 274 THR A CA 1
ATOM 2120 C C . THR A 1 274 ? -12.803 7.097 27.923 1.00 81.56 274 THR A C 1
ATOM 2122 O O . THR A 1 274 ? -13.222 6.235 28.693 1.00 81.56 274 THR A O 1
ATOM 2125 N N . GLY A 1 275 ? -11.728 7.838 28.206 1.00 83.69 275 GLY A N 1
ATOM 2126 C CA . GLY A 1 275 ? -10.872 7.646 29.379 1.00 83.69 275 GLY A CA 1
ATOM 2127 C C . GLY A 1 275 ? -10.012 6.376 29.338 1.00 83.69 275 GLY A C 1
ATOM 2128 O O . GLY A 1 275 ? -9.333 6.073 30.318 1.00 83.69 275 GLY A O 1
ATOM 2129 N N . LYS A 1 276 ? -10.032 5.615 28.234 1.00 81.75 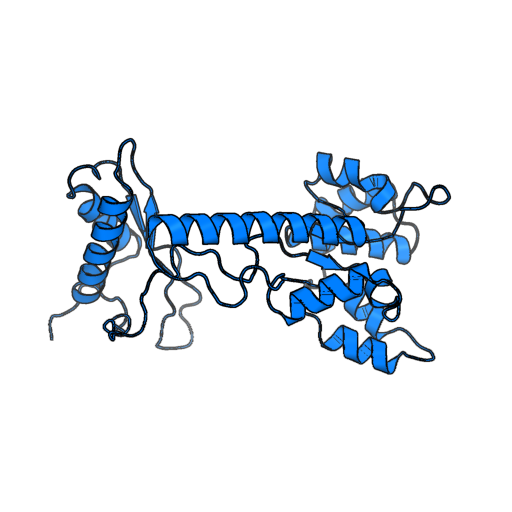276 LYS A N 1
ATOM 2130 C CA . LYS A 1 276 ? -9.247 4.383 28.076 1.00 81.75 276 LYS A CA 1
ATOM 2131 C C . LYS A 1 276 ? -7.851 4.669 27.524 1.00 81.75 276 LYS A C 1
ATOM 2133 O O . LYS A 1 276 ? -7.735 5.507 26.634 1.00 81.75 276 LYS A O 1
ATOM 2138 N N . PRO A 1 277 ? -6.799 3.970 27.985 1.00 83.75 277 PRO A N 1
ATOM 2139 C CA . PRO A 1 277 ? -5.441 4.198 27.499 1.00 83.75 277 PRO A CA 1
ATOM 2140 C C . PRO A 1 277 ? -5.297 3.846 26.011 1.00 83.75 277 PRO A C 1
ATOM 2142 O O . PRO A 1 277 ? -5.948 2.923 25.517 1.00 83.75 277 PRO A O 1
ATOM 2145 N N . VAL A 1 278 ? -4.425 4.573 25.305 1.00 88.19 278 VAL A N 1
ATOM 2146 C CA . VAL A 1 278 ? -4.009 4.209 23.941 1.00 88.19 278 VAL A CA 1
ATOM 2147 C C . VAL A 1 278 ? -3.120 2.957 23.970 1.00 88.19 278 VAL A C 1
ATOM 2149 O O . VAL A 1 278 ? -2.459 2.704 24.981 1.00 88.19 278 VAL A O 1
ATOM 2152 N N . PRO A 1 279 ? -3.056 2.180 22.874 1.00 87.44 279 PRO A N 1
ATOM 2153 C CA . PRO A 1 279 ? -2.081 1.102 22.746 1.00 87.44 279 PRO A CA 1
ATOM 2154 C C . PRO A 1 279 ? -0.640 1.598 22.924 1.00 87.44 279 PRO A C 1
ATOM 2156 O O . PRO A 1 279 ? -0.306 2.681 22.444 1.00 87.44 279 PRO A O 1
ATOM 2159 N N . GLU A 1 280 ? 0.223 0.781 23.535 1.00 90.56 280 GLU A N 1
ATOM 2160 C CA . GLU A 1 280 ? 1.600 1.168 23.900 1.00 90.56 280 GLU A CA 1
ATOM 2161 C C . GLU A 1 280 ? 2.447 1.630 22.707 1.00 90.56 280 GLU A C 1
ATOM 2163 O O . GLU A 1 280 ? 3.272 2.523 22.857 1.00 90.56 280 GLU A O 1
ATOM 2168 N N . TRP A 1 281 ? 2.216 1.073 21.516 1.00 89.50 281 TRP A N 1
ATOM 2169 C CA . TRP A 1 281 ? 2.938 1.430 20.289 1.00 89.50 281 TRP A CA 1
ATOM 2170 C C . TRP A 1 281 ? 2.565 2.811 19.720 1.00 89.50 281 TRP A C 1
ATOM 2172 O O . TRP A 1 281 ? 3.247 3.305 18.825 1.00 89.50 281 TRP A O 1
ATOM 2182 N N . THR A 1 282 ? 1.484 3.438 20.198 1.00 87.88 282 THR A N 1
ATOM 2183 C CA . THR A 1 282 ? 1.014 4.737 19.684 1.00 87.88 282 THR A CA 1
ATOM 2184 C C . THR A 1 282 ? 2.078 5.809 19.925 1.00 87.88 282 THR A C 1
ATOM 2186 O O . THR A 1 282 ? 2.513 6.002 21.059 1.00 87.88 282 THR A O 1
ATOM 2189 N N . GLY A 1 283 ? 2.496 6.515 18.871 1.00 87.94 283 GLY A N 1
ATOM 2190 C CA . GLY A 1 283 ? 3.568 7.511 18.931 1.00 87.94 283 GLY A CA 1
ATOM 2191 C C . GLY A 1 283 ? 4.994 6.942 18.969 1.00 87.94 283 GLY A C 1
ATOM 2192 O O . GLY A 1 283 ? 5.927 7.714 19.182 1.00 87.94 283 GLY A O 1
ATOM 2193 N N . GLN A 1 284 ? 5.174 5.627 18.787 1.00 89.38 284 GLN A N 1
ATOM 2194 C CA . GLN A 1 284 ? 6.491 4.968 18.761 1.00 89.38 284 GLN A CA 1
ATOM 2195 C C . GLN A 1 284 ? 6.934 4.492 17.363 1.00 89.38 284 GLN A C 1
ATOM 2197 O O . GLN A 1 284 ? 8.046 3.976 17.239 1.00 89.38 284 GLN A O 1
ATOM 2202 N N . ASP A 1 285 ? 6.057 4.598 16.355 1.00 87.69 285 ASP A N 1
ATOM 2203 C CA . ASP A 1 285 ? 6.328 4.208 14.957 1.00 87.69 285 ASP A CA 1
ATOM 2204 C C . ASP A 1 285 ? 7.072 5.301 14.148 1.00 87.69 285 ASP A C 1
ATOM 2206 O O . ASP A 1 285 ? 7.830 6.100 14.739 1.00 87.69 285 ASP A O 1
#